Protein AF-A0A6N7GJW0-F1 (afdb_monomer_lite)

pLDDT: mean 76.62, std 17.55, range [40.03, 97.44]

Secondary structure (DSSP, 8-state):
-----PPPPP-S-B-TTS-B-----HHHHHHHHHHHHHHHH---TTTS-HHHHHHHTTSS-HHHHHHHHHHHHHHHHHHHHTT-------HHHIIIIITS---SS-HHHHHHHHHHHHHHHHHHHHHH--SHHHHHHHHHHHTS-PPPPGGGHHHHHHHHHHHHHHHHHHHHHHHHHHHHS-----------PPPP----HHHHHHHHHHHHH-TTS-HHHHHHHHHHHHHHHHHHHHHHHHHHHHHHHHHTT-

Foldseek 3Di:
DDDDDDDPDDPADADPVRHHDPPPDPLLVVLVVVLVVCVVVPPPVLQDFLLSVCCNVVLAPSLLSSLLLVVQVLCVLQCVVVVHDQFPDRVVCCVVPVPPDPDDDCVVVSNVVSVVSNVLVVVLCVPPVVDPVLVVQSCCCSGVRDNDDPVCSVSSRVSSVSSSVSVVVVVVVVVVVVVPPPPPPPPDCDPPDPDPPPPPVVLVVQLVVVCVVPVPDDSVRSNVVVVVVVVVVVVVVVVVVVVVVVVVVVVVVD

Sequence (254 aa):
MGRTKGRPPSRAPRTASGRPIAKANGAYVLFHRLRKAALAIGTDPRILTELTLLGLRGELTDRQVSAGLKVAEIYRTFERWHGKRRATASPDFERTYGRGGERGDDSDGRVLKAEEDWKNLQDIIDADISERQGRELIESVCVEDRRPLDQELDALRSYLDVIAREIVRDKRDRKRKRVQLPSIAVTAKAPPRPAPKRADLDKAAWIACARQMRPDISLEQAEAAWRDYLDRRAFEFAKADRGAFRRDKERKRA

Structure (mmCIF, N/CA/C/O backbone):
data_AF-A0A6N7GJW0-F1
#
_entry.id   AF-A0A6N7GJW0-F1
#
loop_
_atom_site.group_PDB
_atom_site.id
_atom_site.type_symbol
_atom_site.label_atom_id
_atom_site.label_alt_id
_atom_site.label_comp_id
_atom_site.label_asym_id
_atom_site.label_entity_id
_atom_site.label_seq_id
_atom_site.pdbx_PDB_ins_code
_atom_site.Cartn_x
_atom_site.Cartn_y
_atom_site.Cartn_z
_atom_site.occupancy
_atom_site.B_iso_or_equiv
_atom_site.auth_seq_id
_atom_site.auth_comp_id
_atom_site.auth_asym_id
_atom_site.auth_atom_id
_atom_site.pdbx_PDB_model_num
ATOM 1 N N . MET A 1 1 ? -21.056 46.077 -22.135 1.00 42.03 1 MET A N 1
ATOM 2 C CA . MET A 1 1 ? -21.155 44.605 -22.000 1.00 42.03 1 MET A CA 1
ATOM 3 C C . MET A 1 1 ? -19.773 44.018 -21.731 1.00 42.03 1 MET A C 1
ATOM 5 O O . MET A 1 1 ? -18.952 43.951 -22.639 1.00 42.03 1 MET A O 1
ATOM 9 N N . GLY A 1 2 ? -19.470 43.687 -20.473 1.00 40.03 2 GLY A N 1
ATOM 10 C CA . GLY A 1 2 ? -18.152 43.190 -20.068 1.00 40.03 2 GLY A CA 1
ATOM 11 C C . GLY A 1 2 ? -17.958 41.723 -20.447 1.00 40.03 2 GLY A C 1
ATOM 12 O O . GLY A 1 2 ? -18.683 40.858 -19.967 1.00 40.03 2 GLY A O 1
ATOM 13 N N . ARG A 1 3 ? -16.969 41.432 -21.299 1.00 42.97 3 ARG A N 1
ATOM 14 C CA . ARG A 1 3 ? -16.527 40.059 -21.577 1.00 42.97 3 ARG A CA 1
ATOM 15 C C . ARG A 1 3 ? -15.839 39.511 -20.327 1.00 42.97 3 ARG A C 1
ATOM 17 O O . ARG A 1 3 ? -14.719 39.909 -20.010 1.00 42.97 3 ARG A O 1
ATOM 24 N N . THR A 1 4 ? -16.494 38.597 -19.619 1.00 45.72 4 THR A N 1
ATOM 25 C CA . THR A 1 4 ? -15.879 37.805 -18.548 1.00 45.72 4 THR A CA 1
ATOM 26 C C . THR A 1 4 ? -14.673 37.053 -19.111 1.00 45.72 4 THR A C 1
ATOM 28 O O . THR A 1 4 ? -14.826 36.116 -19.896 1.00 45.72 4 THR A O 1
ATOM 31 N N . LYS A 1 5 ? -13.461 37.485 -18.738 1.00 49.19 5 LYS A N 1
ATOM 32 C CA . LYS A 1 5 ? -12.202 36.796 -19.053 1.00 49.19 5 LYS A CA 1
ATOM 33 C C . LYS A 1 5 ? -12.259 35.388 -18.455 1.00 49.19 5 LYS A C 1
ATOM 35 O O . LYS A 1 5 ? -12.175 35.218 -17.241 1.00 49.19 5 LYS A O 1
ATOM 40 N N . GLY A 1 6 ? -12.433 34.384 -19.312 1.00 47.56 6 GLY A N 1
ATOM 41 C CA . GLY A 1 6 ? -12.414 32.980 -18.918 1.00 47.56 6 GLY A CA 1
ATOM 42 C C . GLY A 1 6 ? -11.084 32.600 -18.265 1.00 47.56 6 GLY A C 1
ATOM 43 O O . GLY A 1 6 ? -10.014 33.045 -18.685 1.00 47.56 6 GLY A O 1
ATOM 44 N N . ARG A 1 7 ? -11.161 31.773 -17.219 1.00 51.16 7 ARG A N 1
ATOM 45 C CA . ARG A 1 7 ? -10.004 31.245 -16.487 1.00 51.16 7 ARG A CA 1
ATOM 46 C C . ARG A 1 7 ? -9.047 30.530 -17.458 1.00 51.16 7 ARG A C 1
ATOM 48 O O . ARG A 1 7 ? -9.517 29.705 -18.244 1.00 51.16 7 ARG A O 1
ATOM 55 N N . PRO A 1 8 ? -7.725 30.780 -17.400 1.00 51.81 8 PRO A N 1
ATOM 56 C CA . PRO A 1 8 ? -6.777 30.142 -18.306 1.00 51.81 8 PRO A CA 1
ATOM 57 C C . PRO A 1 8 ? -6.832 28.606 -18.179 1.00 51.81 8 PRO A C 1
ATOM 59 O O . PRO A 1 8 ? -6.973 28.081 -17.066 1.00 51.81 8 PRO A O 1
ATOM 62 N N . PRO A 1 9 ? -6.741 27.863 -19.297 1.00 51.84 9 PRO A N 1
ATOM 63 C CA . PRO A 1 9 ? -6.894 26.415 -19.290 1.00 51.84 9 PRO A CA 1
ATOM 64 C C . PRO A 1 9 ? -5.761 25.739 -18.505 1.00 51.84 9 PRO A C 1
ATOM 66 O O . PRO A 1 9 ? -4.577 25.927 -18.774 1.00 51.84 9 PRO A O 1
ATOM 69 N N . SER A 1 10 ? -6.141 24.907 -17.530 1.00 49.19 10 SER A N 1
ATOM 70 C CA . SER A 1 10 ? -5.224 24.019 -16.801 1.00 49.19 10 SER A CA 1
ATOM 71 C C . SER A 1 10 ? -4.462 23.090 -17.762 1.00 49.19 10 SER A C 1
ATOM 73 O O . SER A 1 10 ? -5.084 22.449 -18.610 1.00 49.19 10 SER A O 1
ATOM 75 N N . ARG A 1 11 ? -3.132 22.989 -17.591 1.00 57.59 11 ARG A N 1
ATOM 76 C CA . ARG A 1 11 ? -2.192 22.155 -18.379 1.00 57.59 11 ARG A CA 1
ATOM 77 C C . ARG A 1 11 ? -2.239 20.647 -18.065 1.00 57.59 11 ARG A C 1
ATOM 79 O O . ARG A 1 11 ? -1.417 19.894 -18.578 1.00 57.59 11 ARG A O 1
ATOM 86 N N . ALA A 1 12 ? -3.132 20.189 -17.188 1.00 57.91 12 ALA A N 1
ATOM 87 C CA . ALA A 1 12 ? -3.222 18.767 -16.854 1.00 57.91 12 ALA A CA 1
ATOM 88 C C . ALA A 1 12 ? -3.815 17.956 -18.026 1.00 57.91 12 ALA A C 1
ATOM 90 O O . ALA A 1 12 ? -4.729 18.456 -18.685 1.00 57.91 12 ALA A O 1
ATOM 91 N N . PRO A 1 13 ? -3.344 16.716 -18.274 1.00 59.09 13 PRO A N 1
ATOM 92 C CA . PRO A 1 13 ? -3.927 15.851 -19.293 1.00 59.09 13 PRO A CA 1
ATOM 93 C C . PRO A 1 13 ? -5.412 15.616 -18.987 1.00 59.09 13 PRO A C 1
ATOM 95 O O . PRO A 1 13 ? -5.809 15.465 -17.826 1.00 59.09 13 PRO A O 1
ATOM 98 N N . ARG A 1 14 ? -6.240 15.655 -20.031 1.00 63.84 14 ARG A N 1
ATOM 99 C CA . ARG A 1 14 ? -7.703 15.599 -19.944 1.00 63.84 14 ARG A CA 1
ATOM 100 C C . ARG A 1 14 ? -8.228 14.313 -20.568 1.00 63.84 14 ARG A C 1
ATOM 102 O O . ARG A 1 14 ? -7.607 13.765 -21.472 1.00 63.84 14 ARG A O 1
ATOM 109 N N . THR A 1 15 ? -9.369 13.840 -20.083 1.00 63.88 15 THR A N 1
ATOM 110 C CA . THR A 1 15 ? -10.153 12.809 -20.770 1.00 63.88 15 THR A CA 1
ATOM 111 C C . THR A 1 15 ? -10.691 13.366 -22.091 1.00 63.88 15 THR A C 1
ATOM 113 O O . THR A 1 15 ? -10.742 14.583 -22.275 1.00 63.88 15 THR A O 1
ATOM 116 N N . ALA A 1 16 ? -11.166 12.497 -22.988 1.00 53.00 16 ALA A N 1
ATOM 117 C CA . ALA A 1 16 ? -11.836 12.916 -24.227 1.00 53.00 16 ALA A CA 1
ATOM 118 C C . ALA A 1 16 ? -13.027 13.870 -23.976 1.00 53.00 16 ALA A C 1
ATOM 120 O O . ALA A 1 16 ? -13.335 14.717 -24.803 1.00 53.00 16 ALA A O 1
ATOM 121 N N . SER A 1 17 ? -13.642 13.802 -22.790 1.00 59.59 17 SER A N 1
ATOM 122 C CA . SER A 1 17 ? -14.701 14.708 -22.325 1.00 59.59 17 SER A CA 1
ATOM 123 C C . SER A 1 17 ? -14.208 16.044 -21.739 1.00 59.59 17 SER A C 1
ATOM 125 O O . SER A 1 17 ? -14.983 16.775 -21.126 1.00 59.59 17 SER A O 1
ATOM 127 N N . GLY A 1 18 ? -12.915 16.367 -21.848 1.00 51.12 18 GLY A N 1
ATOM 128 C CA . GLY A 1 18 ? -12.343 17.633 -21.374 1.00 51.12 18 GLY A CA 1
ATOM 129 C C . GLY A 1 18 ? -12.197 17.752 -19.850 1.00 51.12 18 GLY A C 1
ATOM 130 O O . GLY A 1 18 ? -11.783 18.805 -19.348 1.00 51.12 18 GLY A O 1
ATOM 131 N N . ARG A 1 19 ? -12.486 16.693 -19.083 1.00 56.03 19 ARG A N 1
ATOM 132 C CA . ARG A 1 19 ? -12.283 16.681 -17.628 1.00 56.03 19 ARG A CA 1
ATOM 133 C C . ARG A 1 19 ? -10.808 16.420 -17.311 1.00 56.03 19 ARG A C 1
ATOM 135 O O . ARG A 1 19 ? -10.189 15.592 -17.975 1.00 56.03 19 ARG A O 1
ATOM 142 N N . PRO A 1 20 ? -10.212 17.106 -16.322 1.00 51.03 20 PRO A N 1
ATOM 143 C CA . PRO A 1 20 ? -8.853 16.795 -15.895 1.00 51.03 20 PRO A CA 1
ATOM 144 C C . PRO A 1 20 ? -8.786 15.344 -15.406 1.00 51.03 20 PRO A C 1
ATOM 146 O O . PRO A 1 20 ? -9.596 14.934 -14.574 1.00 51.03 20 PRO A O 1
ATOM 149 N N . ILE A 1 21 ? -7.822 14.573 -15.917 1.00 55.84 21 ILE A N 1
ATOM 150 C CA . ILE A 1 21 ? -7.565 13.214 -15.438 1.00 55.84 21 ILE A CA 1
ATOM 151 C C . ILE A 1 21 ? -7.071 13.347 -13.999 1.00 55.84 21 ILE A C 1
ATOM 153 O O . ILE A 1 21 ? -6.008 13.920 -13.741 1.00 55.84 21 ILE A O 1
ATOM 157 N N . ALA A 1 22 ? -7.863 12.863 -13.042 1.00 51.28 22 ALA A N 1
ATOM 158 C CA . ALA A 1 22 ? -7.443 12.820 -11.653 1.00 51.28 22 ALA A CA 1
ATOM 159 C C . ALA A 1 22 ? -6.170 11.968 -11.560 1.00 51.28 22 ALA A C 1
ATOM 161 O O . ALA A 1 22 ? -6.140 10.837 -12.044 1.00 51.28 22 ALA A O 1
ATOM 162 N N . LYS A 1 23 ? -5.108 12.504 -10.943 1.00 52.16 23 LYS A N 1
ATOM 163 C CA . LYS A 1 23 ? -3.952 11.691 -10.551 1.00 52.16 23 LYS A CA 1
ATOM 164 C C . LYS A 1 23 ? -4.447 10.693 -9.506 1.00 52.16 23 LYS A C 1
ATOM 166 O O . LYS A 1 23 ? -4.580 11.045 -8.336 1.00 52.16 23 LYS A O 1
ATOM 171 N N . ALA A 1 24 ? -4.807 9.496 -9.951 1.00 52.47 24 ALA A N 1
ATOM 172 C CA . ALA A 1 24 ? -5.231 8.428 -9.068 1.00 52.47 24 ALA A CA 1
ATOM 173 C C . ALA A 1 24 ? -4.087 8.073 -8.104 1.00 52.47 24 ALA A C 1
ATOM 175 O O . ALA A 1 24 ? -2.907 8.235 -8.427 1.00 52.47 24 ALA A O 1
ATOM 176 N N . ASN A 1 25 ? -4.443 7.655 -6.889 1.00 59.34 25 ASN A N 1
ATOM 177 C CA . ASN A 1 25 ? -3.476 7.273 -5.866 1.00 59.34 25 ASN A CA 1
ATOM 178 C C . ASN A 1 25 ? -2.609 6.118 -6.395 1.00 59.34 25 ASN A C 1
ATOM 180 O O . ASN A 1 25 ? -3.167 5.130 -6.868 1.00 59.34 25 ASN A O 1
ATOM 184 N N . GLY A 1 26 ? -1.278 6.235 -6.326 1.00 65.00 26 GLY A N 1
ATOM 185 C CA . GLY A 1 26 ? -0.357 5.246 -6.903 1.00 65.00 26 GLY A CA 1
ATOM 186 C C . GLY A 1 26 ? -0.644 3.822 -6.423 1.00 65.00 26 GLY A C 1
ATOM 187 O O . GLY A 1 26 ? -0.753 2.921 -7.247 1.00 65.00 26 GLY A O 1
ATOM 188 N N . ALA A 1 27 ? -0.899 3.659 -5.121 1.00 62.28 27 ALA A N 1
ATOM 189 C CA . ALA A 1 27 ? -1.259 2.380 -4.505 1.00 62.28 27 ALA A CA 1
ATOM 190 C C . ALA A 1 27 ? -2.591 1.800 -5.022 1.00 62.28 27 ALA A C 1
ATOM 192 O O . ALA A 1 27 ? -2.679 0.612 -5.310 1.00 62.28 27 ALA A O 1
ATOM 193 N N . TYR A 1 28 ? -3.613 2.636 -5.225 1.00 67.81 28 TYR A N 1
ATOM 194 C CA . TYR A 1 28 ? -4.909 2.190 -5.753 1.00 67.81 28 TYR A CA 1
ATOM 195 C C . TYR A 1 28 ? -4.803 1.742 -7.217 1.00 67.81 28 TYR A C 1
ATOM 197 O O . TYR A 1 28 ? -5.321 0.696 -7.598 1.00 67.81 28 TYR A O 1
ATOM 205 N N . VAL A 1 29 ? -4.090 2.511 -8.049 1.00 72.38 29 VAL A N 1
ATOM 206 C CA . VAL A 1 29 ? -3.836 2.135 -9.451 1.00 72.38 29 VAL A CA 1
ATOM 207 C C . VAL A 1 29 ? -3.013 0.852 -9.528 1.00 72.38 29 VAL A C 1
ATOM 209 O O . VAL A 1 29 ? -3.272 0.016 -10.392 1.00 72.38 29 VAL A O 1
ATOM 212 N N . LEU A 1 30 ? -2.033 0.699 -8.635 1.00 68.00 30 LEU A N 1
ATOM 213 C CA . LEU A 1 30 ? -1.215 -0.501 -8.533 1.00 68.00 30 LEU A CA 1
ATOM 214 C C . LEU A 1 30 ? -2.070 -1.722 -8.191 1.00 68.00 30 LEU A C 1
ATOM 216 O O . LEU A 1 30 ? -2.007 -2.703 -8.922 1.00 68.00 30 LEU A O 1
ATOM 220 N N . PHE A 1 31 ? -2.918 -1.638 -7.164 1.00 71.56 31 PHE A N 1
ATOM 221 C CA . PHE A 1 31 ? -3.817 -2.730 -6.798 1.00 71.56 31 PHE A CA 1
ATOM 222 C C . PHE A 1 31 ? -4.730 -3.140 -7.958 1.00 71.56 31 PHE A C 1
ATOM 224 O O . PHE A 1 31 ? -4.806 -4.316 -8.287 1.00 71.56 31 PHE A O 1
ATOM 231 N N . HIS A 1 32 ? -5.356 -2.185 -8.654 1.00 74.06 32 HIS A N 1
ATOM 232 C CA . HIS A 1 32 ? -6.206 -2.497 -9.812 1.00 74.06 32 HIS A CA 1
ATOM 233 C C . HIS A 1 32 ? -5.439 -3.173 -10.953 1.00 74.06 32 HIS A C 1
ATOM 235 O O . HIS A 1 32 ? -5.967 -4.069 -11.612 1.00 74.06 32 HIS A O 1
ATOM 241 N N . ARG A 1 33 ? -4.179 -2.784 -11.181 1.00 72.69 33 ARG A N 1
ATOM 242 C CA . ARG A 1 33 ? -3.309 -3.452 -12.162 1.00 72.69 33 ARG A CA 1
ATOM 243 C C . ARG A 1 33 ? -2.929 -4.860 -11.722 1.00 72.69 33 ARG A C 1
ATOM 245 O O . ARG A 1 33 ? -3.042 -5.765 -12.539 1.00 72.69 33 ARG A O 1
ATOM 252 N N . LEU A 1 34 ? -2.527 -5.038 -10.464 1.00 68.00 34 LEU A N 1
ATOM 253 C CA . LEU A 1 34 ? -2.188 -6.343 -9.892 1.00 68.00 34 LEU A CA 1
ATOM 254 C C . LEU A 1 34 ? -3.394 -7.277 -9.919 1.00 68.00 34 LEU A C 1
ATOM 256 O O . LEU A 1 34 ? -3.282 -8.385 -10.417 1.00 68.00 34 LEU A O 1
ATOM 260 N N . ARG A 1 35 ? -4.571 -6.801 -9.509 1.00 71.94 35 ARG A N 1
ATOM 261 C CA . ARG A 1 35 ? -5.839 -7.533 -9.593 1.00 71.94 35 ARG A CA 1
ATOM 262 C C . ARG A 1 35 ? -6.159 -7.949 -11.025 1.00 71.94 35 ARG A C 1
ATOM 264 O O . ARG A 1 35 ? -6.486 -9.103 -11.267 1.00 71.94 35 ARG A O 1
ATOM 271 N N . LYS A 1 36 ? -6.039 -7.034 -11.991 1.00 75.50 36 LYS A N 1
ATOM 272 C CA . LYS A 1 36 ? -6.282 -7.349 -13.406 1.00 75.50 36 LYS A CA 1
ATOM 273 C C . LYS A 1 36 ? -5.270 -8.362 -13.957 1.00 75.50 36 LYS A C 1
ATOM 275 O O . LYS A 1 36 ? -5.667 -9.236 -14.717 1.00 75.50 36 LYS A O 1
ATOM 280 N N . ALA A 1 37 ? -3.995 -8.249 -13.585 1.00 67.38 37 ALA A N 1
ATOM 281 C CA . ALA A 1 37 ? -2.945 -9.184 -13.988 1.00 67.38 37 ALA A CA 1
ATOM 282 C C . ALA A 1 37 ? -3.138 -10.568 -13.347 1.00 67.38 37 ALA A C 1
ATOM 284 O O . ALA A 1 37 ? -3.091 -11.568 -14.051 1.00 67.38 37 ALA A O 1
ATOM 285 N N . ALA A 1 38 ? -3.453 -10.615 -12.051 1.00 65.88 38 ALA A N 1
ATOM 286 C CA . ALA A 1 38 ? -3.759 -11.832 -11.305 1.00 65.88 38 ALA A CA 1
ATOM 287 C C . ALA A 1 38 ? -4.949 -12.589 -11.904 1.00 65.88 38 ALA A C 1
ATOM 289 O O . ALA A 1 38 ? -4.883 -13.794 -12.116 1.00 65.88 38 ALA A O 1
ATOM 290 N N . LEU A 1 39 ? -6.027 -11.875 -12.240 1.00 71.69 39 LEU A N 1
ATOM 291 C CA . LEU A 1 39 ? -7.191 -12.473 -12.895 1.00 71.69 39 LEU A CA 1
ATOM 292 C C . LEU A 1 39 ? -6.885 -12.954 -14.323 1.00 71.69 39 LEU A C 1
ATOM 294 O O . LEU A 1 39 ? -7.536 -13.877 -14.796 1.00 71.69 39 LEU A O 1
ATOM 298 N N . ALA A 1 40 ? -5.921 -12.338 -15.014 1.00 63.25 40 ALA A N 1
ATOM 299 C CA . ALA A 1 40 ? -5.559 -12.692 -16.387 1.00 63.25 40 ALA A CA 1
ATOM 300 C C . ALA A 1 40 ? -4.573 -13.869 -16.481 1.00 63.25 40 ALA A C 1
ATOM 302 O O . ALA A 1 40 ? -4.636 -14.631 -17.440 1.00 63.25 40 ALA A O 1
ATOM 303 N N . ILE A 1 41 ? -3.654 -13.996 -15.521 1.00 60.44 41 ILE A N 1
ATOM 304 C CA . ILE A 1 41 ? -2.587 -15.014 -15.510 1.00 60.44 41 ILE A CA 1
ATOM 305 C C . ILE A 1 41 ? -3.006 -16.254 -14.695 1.00 60.44 41 ILE A C 1
ATOM 307 O O . ILE A 1 41 ? -2.406 -17.317 -14.821 1.00 60.44 41 ILE A O 1
ATOM 311 N N . GLY A 1 42 ? -4.072 -16.137 -13.900 1.00 52.78 42 GLY A N 1
ATOM 312 C CA . GLY A 1 42 ? -4.354 -17.048 -12.799 1.00 52.78 42 GLY A CA 1
ATOM 313 C C . GLY A 1 42 ? -3.663 -16.541 -11.534 1.00 52.78 42 GLY A C 1
ATOM 314 O O . GLY A 1 42 ? -2.561 -15.992 -11.579 1.00 52.78 42 GLY A O 1
ATOM 315 N N . THR A 1 43 ? -4.337 -16.662 -10.392 1.00 60.22 43 THR A N 1
ATOM 316 C CA . THR A 1 43 ? -3.807 -16.242 -9.091 1.00 60.22 43 THR A CA 1
ATOM 317 C C . THR A 1 43 ? -2.705 -17.197 -8.651 1.00 60.22 43 THR A C 1
ATOM 319 O O . THR A 1 43 ? -2.973 -18.110 -7.875 1.00 60.22 43 THR A O 1
ATOM 322 N N . ASP A 1 44 ? -1.479 -17.011 -9.144 1.00 63.59 44 ASP A N 1
ATOM 323 C CA . ASP A 1 44 ? -0.305 -17.606 -8.506 1.00 63.59 44 ASP A CA 1
ATOM 324 C C . ASP A 1 44 ? -0.066 -16.863 -7.177 1.00 63.59 44 ASP A C 1
ATOM 326 O O . ASP A 1 44 ? 0.278 -15.672 -7.195 1.00 63.59 44 ASP A O 1
ATOM 330 N N . PRO A 1 45 ? -0.255 -17.523 -6.018 1.00 62.25 45 PRO A N 1
ATOM 331 C CA . PRO A 1 45 ? -0.066 -16.899 -4.714 1.00 62.25 45 PRO A CA 1
ATOM 332 C C . PRO A 1 45 ? 1.361 -16.393 -4.502 1.00 62.25 45 PRO A C 1
ATOM 334 O O . PRO A 1 45 ? 1.573 -15.520 -3.676 1.00 62.25 45 PRO A O 1
ATOM 337 N N . ARG A 1 46 ? 2.342 -16.904 -5.256 1.00 67.38 46 ARG A N 1
ATOM 338 C CA . ARG A 1 46 ? 3.759 -16.540 -5.110 1.00 67.38 46 ARG A CA 1
ATOM 339 C C . ARG A 1 46 ? 4.102 -15.162 -5.667 1.00 67.38 46 ARG A C 1
ATOM 341 O O . ARG A 1 46 ? 5.172 -14.636 -5.377 1.00 67.38 46 ARG A O 1
ATOM 348 N N . ILE A 1 47 ? 3.236 -14.600 -6.508 1.00 68.56 47 ILE A N 1
ATOM 349 C CA . ILE A 1 47 ? 3.471 -13.312 -7.177 1.00 68.56 47 ILE A CA 1
ATOM 350 C C . ILE A 1 47 ? 2.768 -12.174 -6.418 1.00 68.56 47 ILE A C 1
ATOM 352 O O . ILE A 1 47 ? 3.163 -11.006 -6.508 1.00 68.56 47 ILE A O 1
ATOM 356 N N . LEU A 1 48 ? 1.727 -12.513 -5.658 1.00 78.94 48 LEU A N 1
ATOM 357 C CA . LEU A 1 48 ? 0.850 -11.571 -4.980 1.00 78.94 48 LEU A CA 1
ATOM 358 C C . LEU A 1 48 ? 1.232 -11.440 -3.512 1.00 78.94 48 LEU A C 1
ATOM 360 O O . LEU A 1 48 ? 1.568 -12.422 -2.868 1.00 78.94 48 LEU A O 1
ATOM 364 N N . THR A 1 49 ? 1.122 -10.223 -2.988 1.00 86.25 49 THR A N 1
ATOM 365 C CA . THR A 1 49 ? 1.217 -9.998 -1.545 1.00 86.25 49 THR A CA 1
ATOM 366 C C . THR A 1 49 ? -0.023 -10.544 -0.844 1.00 86.25 49 THR A C 1
ATOM 368 O O . THR A 1 49 ? -1.114 -10.550 -1.432 1.00 86.25 49 THR A O 1
ATOM 371 N N . GLU A 1 50 ? 0.099 -10.910 0.426 1.00 91.62 50 GLU A N 1
ATOM 372 C CA . GLU A 1 50 ? -1.013 -11.347 1.272 1.00 91.62 50 GLU A CA 1
ATOM 373 C C . GLU A 1 50 ? -2.129 -10.298 1.294 1.00 91.62 50 GLU A C 1
ATOM 375 O O . GLU A 1 50 ? -3.292 -10.627 1.078 1.00 91.62 50 GLU A O 1
ATOM 380 N N . LEU A 1 51 ? -1.801 -9.003 1.375 1.00 91.88 51 LEU A N 1
ATOM 381 C CA . LEU A 1 51 ? -2.792 -7.923 1.235 1.00 91.88 51 LEU A CA 1
ATOM 382 C C . LEU A 1 51 ? -3.597 -8.004 -0.071 1.00 91.88 51 LEU A C 1
ATOM 384 O O . LEU A 1 51 ? -4.800 -7.735 -0.091 1.00 91.88 51 LEU A O 1
ATOM 388 N N . THR A 1 52 ? -2.938 -8.351 -1.177 1.00 86.38 52 THR A N 1
ATOM 389 C CA . THR A 1 52 ? -3.605 -8.482 -2.475 1.00 86.38 52 THR A CA 1
ATOM 390 C C . THR A 1 52 ? -4.476 -9.735 -2.507 1.00 86.38 52 THR A C 1
ATOM 392 O O . THR A 1 52 ? -5.592 -9.671 -3.021 1.00 86.38 52 THR A O 1
ATOM 395 N N . LEU A 1 53 ? -4.013 -10.846 -1.926 1.00 89.44 53 LEU A N 1
ATOM 396 C CA . LEU A 1 53 ? -4.782 -12.087 -1.807 1.00 89.44 53 LEU A CA 1
ATOM 397 C C . LEU A 1 53 ? -6.034 -11.901 -0.942 1.00 89.44 53 LEU A C 1
ATOM 399 O O . LEU A 1 53 ? -7.127 -12.255 -1.383 1.00 89.44 53 LEU A O 1
ATOM 403 N N . LEU A 1 54 ? -5.901 -11.275 0.228 1.00 92.50 54 LEU A N 1
ATOM 404 C CA . LEU A 1 54 ? -7.017 -10.924 1.111 1.00 92.50 54 LEU A CA 1
ATOM 405 C C . LEU A 1 54 ? -8.034 -10.025 0.388 1.00 92.50 54 LEU A C 1
ATOM 407 O O . LEU A 1 54 ? -9.243 -10.236 0.475 1.00 92.50 54 LEU A O 1
ATOM 411 N N . GLY A 1 55 ? -7.556 -9.062 -0.407 1.00 90.75 55 GLY A N 1
ATOM 412 C CA . GLY A 1 55 ? -8.409 -8.234 -1.261 1.00 90.75 55 GLY A CA 1
ATOM 413 C C . GLY A 1 55 ? -9.149 -9.018 -2.350 1.00 90.75 55 GLY A C 1
ATOM 414 O O . GLY A 1 55 ? -10.327 -8.775 -2.606 1.00 90.75 55 GLY A O 1
ATOM 415 N N . LEU A 1 56 ? -8.480 -9.974 -3.000 1.00 87.88 56 LEU A N 1
ATOM 416 C CA . LEU A 1 56 ? -9.081 -10.818 -4.039 1.00 87.88 56 LEU A CA 1
ATOM 417 C C . LEU A 1 56 ? -10.134 -11.782 -3.481 1.00 87.88 56 LEU A C 1
ATOM 419 O O . LEU A 1 56 ? -11.117 -12.052 -4.169 1.00 87.88 56 LEU A O 1
ATOM 423 N N . ARG A 1 57 ? -9.954 -12.259 -2.245 1.00 90.69 57 ARG A N 1
ATOM 424 C CA . ARG A 1 57 ? -10.927 -13.096 -1.522 1.00 90.69 57 ARG A CA 1
ATOM 425 C C . ARG A 1 57 ? -12.113 -12.306 -0.961 1.00 90.69 57 ARG A C 1
ATOM 427 O O . ARG A 1 57 ? -13.063 -12.904 -0.474 1.00 90.69 57 ARG A O 1
ATOM 434 N N . GLY A 1 58 ? -12.076 -10.973 -1.039 1.00 92.81 58 GLY A N 1
ATOM 435 C CA . GLY A 1 58 ? -13.099 -10.102 -0.457 1.00 92.81 58 GLY A CA 1
ATOM 436 C C . GLY A 1 58 ? -12.987 -9.956 1.062 1.00 92.81 58 GLY A C 1
ATOM 437 O O . GLY A 1 58 ? -13.882 -9.397 1.687 1.00 92.81 58 GLY A O 1
ATOM 438 N N . GLU A 1 59 ? -11.888 -10.425 1.656 1.00 95.62 59 GLU A N 1
ATOM 439 C CA . GLU A 1 59 ? -11.623 -10.284 3.086 1.00 95.62 59 GLU A CA 1
ATOM 440 C C . GLU A 1 59 ? -11.208 -8.849 3.437 1.00 95.62 59 GLU A C 1
ATOM 442 O O . GLU A 1 59 ? -11.483 -8.395 4.546 1.00 95.62 59 GLU A O 1
ATOM 447 N N . LEU A 1 60 ? -10.603 -8.121 2.492 1.00 96.25 60 LEU A N 1
ATOM 448 C CA . LEU A 1 60 ? -10.300 -6.693 2.601 1.00 96.25 60 LEU A CA 1
ATOM 449 C C . LEU A 1 60 ? -10.934 -5.902 1.453 1.00 96.25 60 LEU A C 1
ATOM 451 O O . LEU A 1 60 ? -11.006 -6.355 0.311 1.00 96.25 60 LEU A O 1
ATOM 455 N N . THR A 1 61 ? -11.341 -4.668 1.738 1.00 94.56 61 THR A N 1
ATOM 456 C CA . THR A 1 61 ? -11.823 -3.728 0.717 1.00 94.56 61 THR A CA 1
ATOM 457 C C . THR A 1 61 ? -10.665 -3.133 -0.088 1.00 94.56 61 THR A C 1
ATOM 459 O O . THR A 1 61 ? -9.561 -2.958 0.428 1.00 94.56 61 THR A O 1
ATOM 462 N N . ASP A 1 62 ? -10.922 -2.685 -1.325 1.00 88.69 62 ASP A N 1
ATOM 463 C CA . ASP A 1 62 ? -9.947 -1.944 -2.152 1.00 88.69 62 ASP A CA 1
ATOM 464 C C . ASP A 1 62 ? -9.261 -0.791 -1.389 1.00 88.69 62 ASP A C 1
ATOM 466 O O . ASP A 1 62 ? -8.093 -0.464 -1.621 1.00 88.69 62 ASP A O 1
ATOM 470 N N . ARG A 1 63 ? -10.008 -0.140 -0.487 1.00 92.06 63 ARG A N 1
ATOM 471 C CA . ARG A 1 63 ? -9.514 0.972 0.325 1.00 92.06 63 ARG A CA 1
ATOM 472 C C . ARG A 1 63 ? -8.515 0.494 1.378 1.00 92.06 63 ARG A C 1
ATOM 474 O O . ARG A 1 63 ? -7.456 1.108 1.495 1.00 92.06 63 ARG A O 1
ATOM 481 N N . GLN A 1 64 ? -8.840 -0.579 2.094 1.00 94.94 64 GLN A N 1
ATOM 482 C CA . GLN A 1 64 ? -7.967 -1.194 3.096 1.00 94.94 64 GLN A CA 1
ATOM 483 C C . GLN A 1 64 ? -6.701 -1.753 2.436 1.00 94.94 64 GLN A C 1
ATOM 485 O O . GLN A 1 64 ? -5.597 -1.447 2.880 1.00 94.94 64 GLN A O 1
ATOM 490 N N . VAL A 1 65 ? -6.831 -2.448 1.300 1.00 93.38 65 VAL A N 1
ATOM 491 C CA . VAL A 1 65 ? -5.674 -2.949 0.538 1.00 93.38 65 VAL A CA 1
ATOM 492 C C . VAL A 1 65 ? -4.778 -1.798 0.080 1.00 93.38 65 VAL A C 1
ATOM 494 O O . VAL A 1 65 ? -3.562 -1.839 0.255 1.00 93.38 65 VAL A O 1
ATOM 497 N N . SER A 1 66 ? -5.359 -0.716 -0.452 1.00 88.62 66 SER A N 1
ATOM 498 C CA . SER A 1 66 ? -4.576 0.462 -0.839 1.00 88.62 66 SER A CA 1
ATOM 499 C C . SER A 1 66 ? -3.884 1.139 0.349 1.00 88.62 66 SER A C 1
ATOM 501 O O . SER A 1 66 ? -2.865 1.797 0.123 1.00 88.62 66 SER A O 1
ATOM 503 N N . ALA A 1 67 ? -4.439 1.058 1.560 1.00 93.38 67 ALA A N 1
ATOM 504 C CA . ALA A 1 67 ? -3.814 1.588 2.767 1.00 93.38 67 ALA A CA 1
ATOM 505 C C . ALA A 1 67 ? -2.644 0.705 3.212 1.00 93.38 67 ALA A C 1
ATOM 507 O O . ALA A 1 67 ? -1.546 1.228 3.384 1.00 93.38 67 ALA A O 1
ATOM 508 N N . GLY A 1 68 ? -2.830 -0.617 3.267 1.00 94.81 68 GLY A N 1
ATOM 509 C CA . GLY A 1 68 ? -1.760 -1.563 3.595 1.00 94.81 68 GLY A CA 1
ATOM 510 C C . GLY A 1 68 ? -0.586 -1.488 2.612 1.00 94.81 68 GLY A C 1
ATOM 511 O O . GLY A 1 68 ? 0.566 -1.361 3.018 1.00 94.81 68 GLY A O 1
ATOM 512 N N . LEU A 1 69 ? -0.860 -1.412 1.303 1.00 90.44 69 LEU A N 1
ATOM 513 C CA . LEU A 1 69 ? 0.189 -1.204 0.294 1.00 90.44 69 LEU A CA 1
ATOM 514 C C . LEU A 1 69 ? 0.917 0.137 0.471 1.00 90.44 69 LEU A C 1
ATOM 516 O O . LEU A 1 69 ? 2.097 0.251 0.137 1.00 90.44 69 LEU A O 1
ATOM 520 N N . LYS A 1 70 ? 0.230 1.167 0.983 1.00 90.69 70 LYS A N 1
ATOM 521 C CA . LYS A 1 70 ? 0.860 2.461 1.258 1.00 90.69 70 LYS A CA 1
ATOM 522 C C . LYS A 1 70 ? 1.768 2.396 2.488 1.00 90.69 70 LYS A C 1
ATOM 524 O O . LYS A 1 70 ? 2.835 3.002 2.451 1.00 90.69 70 LYS A O 1
ATOM 529 N N . VAL A 1 71 ? 1.382 1.648 3.522 1.00 93.75 71 VAL A N 1
ATOM 530 C CA . VAL A 1 71 ? 2.245 1.341 4.676 1.00 93.75 71 VAL A CA 1
ATOM 531 C C . VAL A 1 71 ? 3.522 0.648 4.202 1.00 93.75 71 VAL A C 1
ATOM 533 O O . VAL A 1 71 ? 4.616 1.141 4.474 1.00 93.75 71 VAL A O 1
ATOM 536 N N . ALA A 1 72 ? 3.389 -0.406 3.391 1.00 91.38 72 ALA A N 1
ATOM 537 C CA . ALA A 1 72 ? 4.519 -1.131 2.808 1.00 91.38 72 ALA A CA 1
ATOM 538 C C . ALA A 1 72 ? 5.472 -0.206 2.023 1.00 91.38 72 ALA A C 1
ATOM 540 O O . ALA A 1 72 ? 6.694 -0.265 2.172 1.00 91.38 72 ALA A O 1
ATOM 541 N N . GLU A 1 73 ? 4.914 0.692 1.200 1.00 88.19 73 GLU A N 1
ATOM 542 C CA . GLU A 1 73 ? 5.679 1.683 0.432 1.00 88.19 73 GLU A CA 1
ATOM 543 C C . GLU A 1 73 ? 6.464 2.639 1.345 1.00 88.19 73 GLU A C 1
ATOM 545 O O . GLU A 1 73 ? 7.629 2.929 1.058 1.00 88.19 73 GLU A O 1
ATOM 550 N N . ILE A 1 74 ? 5.844 3.130 2.425 1.00 90.62 74 ILE A N 1
ATOM 551 C CA . ILE A 1 74 ? 6.477 4.049 3.381 1.00 90.62 74 ILE A CA 1
ATOM 552 C C . ILE A 1 74 ? 7.632 3.347 4.098 1.00 90.62 74 ILE A C 1
ATOM 554 O O . ILE A 1 74 ? 8.750 3.862 4.051 1.00 90.62 74 ILE A O 1
ATOM 558 N N . TYR A 1 75 ? 7.397 2.155 4.664 1.00 91.62 75 TYR A N 1
ATOM 559 C CA . TYR A 1 75 ? 8.437 1.359 5.328 1.00 91.62 75 TYR A CA 1
ATOM 560 C C . TYR A 1 75 ? 9.611 1.122 4.391 1.00 91.62 75 TYR A C 1
ATOM 562 O O . TYR A 1 75 ? 10.737 1.481 4.710 1.00 91.62 75 TYR A O 1
ATOM 570 N N . ARG A 1 76 ? 9.348 0.617 3.183 1.00 85.06 76 ARG A N 1
ATOM 571 C CA . ARG A 1 76 ? 10.400 0.345 2.204 1.00 85.06 76 ARG A CA 1
ATOM 572 C C . ARG A 1 76 ? 11.196 1.593 1.827 1.00 85.06 76 ARG A C 1
ATOM 574 O O . ARG A 1 76 ? 12.411 1.515 1.661 1.00 85.06 76 ARG A O 1
ATOM 581 N N . THR A 1 77 ? 10.519 2.722 1.619 1.00 84.94 77 THR A N 1
ATOM 582 C CA . THR A 1 77 ? 11.183 3.967 1.214 1.00 84.94 77 THR A CA 1
ATOM 583 C C . THR A 1 77 ? 12.078 4.475 2.335 1.00 84.94 77 THR A C 1
ATOM 585 O O . THR A 1 77 ? 13.240 4.773 2.082 1.00 84.94 77 THR A O 1
ATOM 588 N N . PHE A 1 78 ? 11.560 4.517 3.560 1.00 87.00 78 PHE A N 1
ATOM 589 C CA . PHE A 1 78 ? 12.318 4.917 4.739 1.00 87.00 78 PHE A CA 1
ATOM 590 C C . PHE A 1 78 ? 13.514 3.982 4.975 1.00 87.00 78 PHE A C 1
ATOM 592 O O . PHE A 1 78 ? 14.661 4.418 5.020 1.00 87.00 78 PHE A O 1
ATOM 599 N N . GLU A 1 79 ? 13.275 2.673 5.009 1.00 85.88 79 GLU A N 1
ATOM 600 C CA . GLU A 1 79 ? 14.303 1.653 5.222 1.00 85.88 79 GLU A CA 1
ATOM 601 C C . GLU A 1 79 ? 15.416 1.694 4.167 1.00 85.88 79 GLU A C 1
ATOM 603 O O . GLU A 1 79 ? 16.595 1.636 4.517 1.00 85.88 79 GLU A O 1
ATOM 608 N N . ARG A 1 80 ? 15.064 1.901 2.889 1.00 82.19 80 ARG A N 1
ATOM 609 C CA . ARG A 1 80 ? 16.036 2.072 1.800 1.00 82.19 80 ARG A CA 1
ATOM 610 C C . ARG A 1 80 ? 17.001 3.231 2.056 1.00 82.19 80 ARG A C 1
ATOM 612 O O . ARG A 1 80 ? 18.183 3.080 1.765 1.00 82.19 80 ARG A O 1
ATOM 619 N N . TRP A 1 81 ? 16.513 4.368 2.551 1.00 79.88 81 TRP A N 1
ATOM 620 C CA . TRP A 1 81 ? 17.352 5.543 2.809 1.00 79.88 81 TRP A CA 1
ATOM 621 C C . TRP A 1 81 ? 18.154 5.430 4.109 1.00 79.88 81 TRP A C 1
ATOM 623 O O . TRP A 1 81 ? 19.250 5.973 4.188 1.00 79.88 81 TRP A O 1
ATOM 633 N N . HIS A 1 82 ? 17.659 4.671 5.090 1.00 76.75 82 HIS A N 1
ATOM 634 C CA . HIS A 1 82 ? 18.323 4.469 6.383 1.00 76.75 82 HIS A CA 1
ATOM 635 C C . HIS A 1 82 ? 19.092 3.139 6.498 1.00 76.75 82 HIS A C 1
ATOM 637 O O . HIS A 1 82 ? 19.492 2.754 7.596 1.00 76.75 82 HIS A O 1
ATOM 643 N N . GLY A 1 83 ? 19.301 2.419 5.389 1.00 65.00 83 GLY A N 1
ATOM 644 C CA . GLY A 1 83 ? 20.128 1.206 5.338 1.00 65.00 83 GLY A CA 1
ATOM 645 C C . GLY A 1 83 ? 19.575 -0.001 6.105 1.00 65.00 83 GLY A C 1
ATOM 646 O O . GLY A 1 83 ? 20.303 -0.963 6.339 1.00 65.00 83 GLY A O 1
ATOM 647 N N . LYS A 1 84 ? 18.297 0.020 6.497 1.00 62.16 84 LYS A N 1
ATOM 648 C CA . LYS A 1 84 ? 17.614 -1.116 7.134 1.00 62.16 84 LYS A CA 1
ATOM 649 C C . LYS A 1 84 ? 16.886 -1.902 6.036 1.00 62.16 84 LYS A C 1
ATOM 651 O O . LYS A 1 84 ? 16.450 -1.321 5.053 1.00 62.16 84 LYS A O 1
ATOM 656 N N . ARG A 1 85 ? 16.794 -3.228 6.130 1.00 57.00 85 ARG A N 1
ATOM 657 C CA . ARG A 1 85 ? 16.008 -4.052 5.190 1.00 57.00 85 ARG A CA 1
ATOM 658 C C . ARG A 1 85 ? 15.184 -5.051 5.989 1.00 57.00 85 ARG A C 1
ATOM 660 O O . ARG A 1 85 ? 15.680 -6.125 6.305 1.00 57.00 85 ARG A O 1
ATOM 667 N N . ARG A 1 86 ? 13.951 -4.682 6.331 1.00 56.09 86 ARG A N 1
ATOM 668 C CA . ARG A 1 86 ? 12.933 -5.610 6.850 1.00 56.09 86 ARG A CA 1
ATOM 669 C C . ARG A 1 86 ? 11.786 -5.802 5.858 1.00 56.09 86 ARG A C 1
ATOM 671 O O . ARG A 1 86 ? 11.166 -6.853 5.869 1.00 56.09 86 ARG A O 1
ATOM 678 N N . ALA A 1 87 ? 11.537 -4.837 4.970 1.00 52.84 87 ALA A N 1
ATOM 679 C CA . ALA A 1 87 ? 10.449 -4.919 3.997 1.00 52.84 87 ALA A CA 1
ATOM 680 C C . ALA A 1 87 ? 10.686 -5.987 2.907 1.00 52.84 87 ALA A C 1
ATOM 682 O O . ALA A 1 87 ? 11.505 -5.799 1.997 1.00 52.84 87 ALA A O 1
ATOM 683 N N . THR A 1 88 ? 9.904 -7.067 2.953 1.00 51.56 88 THR A N 1
ATOM 684 C CA . THR A 1 88 ? 9.817 -8.093 1.905 1.00 51.56 88 THR A CA 1
ATOM 685 C C . THR A 1 88 ? 8.952 -7.560 0.764 1.00 51.56 88 THR A C 1
ATOM 687 O O . THR A 1 88 ? 7.752 -7.797 0.687 1.00 51.56 88 THR A O 1
ATOM 690 N N . ALA A 1 89 ? 9.522 -6.760 -0.136 1.00 52.38 89 ALA A N 1
ATOM 691 C CA . ALA A 1 89 ? 8.792 -6.384 -1.343 1.00 52.38 89 ALA A CA 1
ATOM 692 C C . ALA A 1 89 ? 8.740 -7.576 -2.313 1.00 52.38 89 ALA A C 1
ATOM 694 O O . ALA A 1 89 ? 9.784 -8.153 -2.616 1.00 52.38 89 ALA A O 1
ATOM 695 N N . SER A 1 90 ? 7.557 -7.889 -2.862 1.00 46.41 90 SER A N 1
ATOM 696 C CA . SER A 1 90 ? 7.428 -8.817 -3.998 1.00 46.41 90 SER A CA 1
ATOM 697 C C . SER A 1 90 ? 8.464 -8.469 -5.090 1.00 46.41 90 SER A C 1
ATOM 699 O O . SER A 1 90 ? 8.616 -7.281 -5.421 1.00 46.41 90 SER A O 1
ATOM 701 N N . PRO A 1 91 ? 9.172 -9.459 -5.673 1.00 48.50 91 PRO A N 1
ATOM 702 C CA . PRO A 1 91 ? 10.190 -9.241 -6.707 1.00 48.50 91 PRO A CA 1
ATOM 703 C C . PRO A 1 91 ? 9.723 -8.350 -7.875 1.00 48.50 91 PRO A C 1
ATOM 705 O O . PRO A 1 91 ? 10.502 -7.567 -8.428 1.00 48.50 91 PRO A O 1
ATOM 708 N N . ASP A 1 92 ? 8.431 -8.380 -8.218 1.00 49.09 92 ASP A N 1
ATOM 709 C CA . ASP A 1 92 ? 7.865 -7.555 -9.292 1.00 49.09 92 ASP A CA 1
ATOM 710 C C . ASP A 1 92 ? 7.675 -6.078 -8.909 1.00 49.09 92 ASP A C 1
ATOM 712 O O . ASP A 1 92 ? 7.727 -5.192 -9.774 1.00 49.09 92 ASP A O 1
ATOM 716 N N . PHE A 1 93 ? 7.546 -5.761 -7.618 1.00 51.31 93 PHE A N 1
ATOM 717 C CA . PHE A 1 93 ? 7.560 -4.375 -7.140 1.00 51.31 93 PHE A CA 1
ATOM 718 C C . PHE A 1 93 ? 8.951 -3.746 -7.323 1.00 51.31 93 PHE A C 1
ATOM 720 O O . PHE A 1 93 ? 9.080 -2.574 -7.699 1.00 51.31 93 PHE A O 1
ATOM 727 N N . GLU A 1 94 ? 10.014 -4.534 -7.134 1.00 50.47 94 GLU A N 1
ATOM 728 C CA . GLU A 1 94 ? 11.387 -4.141 -7.463 1.00 50.47 94 GLU A CA 1
ATOM 729 C C . GLU A 1 94 ? 11.610 -3.945 -8.949 1.00 50.47 94 GLU A C 1
ATOM 731 O O . GLU A 1 94 ? 12.210 -2.951 -9.365 1.00 50.47 94 GLU A O 1
ATOM 736 N N . ARG A 1 95 ? 11.068 -4.844 -9.758 1.00 49.28 95 ARG A N 1
ATOM 737 C CA . ARG A 1 95 ? 11.194 -4.758 -11.206 1.00 49.28 95 ARG A CA 1
ATOM 738 C C . ARG A 1 95 ? 10.472 -3.537 -11.782 1.00 49.28 95 ARG A C 1
ATOM 740 O O . ARG A 1 95 ? 10.994 -2.892 -12.689 1.00 49.28 95 ARG A O 1
ATOM 747 N N . THR A 1 96 ? 9.318 -3.179 -11.214 1.00 49.34 96 THR A N 1
ATOM 748 C CA . THR A 1 96 ? 8.460 -2.091 -11.716 1.00 49.34 96 THR A CA 1
ATOM 749 C C . THR A 1 96 ? 8.853 -0.707 -11.181 1.00 49.34 96 THR A C 1
ATOM 751 O O . THR A 1 96 ? 8.756 0.279 -11.909 1.00 49.34 96 THR A O 1
ATOM 754 N N . TYR A 1 97 ? 9.314 -0.607 -9.928 1.00 49.12 97 TYR A N 1
ATOM 755 C CA . TYR A 1 97 ? 9.609 0.679 -9.267 1.00 49.12 97 TYR A CA 1
ATOM 756 C C . TYR A 1 97 ? 11.011 0.764 -8.641 1.00 49.12 97 TYR A C 1
ATOM 758 O O . TYR A 1 97 ? 11.454 1.847 -8.261 1.00 49.12 97 TYR A O 1
ATOM 766 N N . GLY A 1 98 ? 11.737 -0.351 -8.530 1.00 47.69 98 GLY A N 1
ATOM 767 C CA . GLY A 1 98 ? 13.093 -0.396 -7.974 1.00 47.69 98 GLY A CA 1
ATOM 768 C C . GLY A 1 98 ? 14.171 0.154 -8.910 1.00 47.69 98 GLY A C 1
ATOM 769 O O . GLY A 1 98 ? 15.142 0.718 -8.418 1.00 47.69 98 GLY A O 1
ATOM 770 N N . ARG A 1 99 ? 13.977 0.105 -10.236 1.00 43.53 99 ARG A N 1
ATOM 771 C CA . ARG A 1 99 ? 14.909 0.672 -11.239 1.00 43.53 99 ARG A CA 1
ATOM 772 C C . ARG A 1 99 ? 14.601 2.128 -11.615 1.00 43.53 99 ARG A C 1
ATOM 774 O O . ARG A 1 99 ? 14.675 2.524 -12.774 1.00 43.53 99 ARG A O 1
ATOM 781 N N . GLY A 1 100 ? 14.250 2.941 -10.627 1.00 43.22 100 GLY A N 1
ATOM 782 C CA . GLY A 1 100 ? 14.033 4.378 -10.783 1.00 43.22 100 GLY A CA 1
ATOM 783 C C . GLY A 1 100 ? 15.279 5.210 -10.482 1.00 43.22 100 GLY A C 1
ATOM 784 O O . GLY A 1 100 ? 15.203 6.061 -9.610 1.00 43.22 100 GLY A O 1
ATOM 785 N N . GLY A 1 101 ? 16.390 4.948 -11.180 1.00 41.53 101 GLY A N 1
ATOM 786 C CA . GLY A 1 101 ? 17.537 5.853 -11.340 1.00 41.53 101 GLY A CA 1
ATOM 787 C C . GLY A 1 101 ? 18.208 6.388 -10.069 1.00 41.53 101 GLY A C 1
ATOM 788 O O . GLY A 1 101 ? 17.808 7.420 -9.535 1.00 41.53 101 GLY A O 1
ATOM 789 N N . GLU A 1 102 ? 19.339 5.787 -9.703 1.00 45.22 102 GLU A N 1
ATOM 790 C CA . GLU A 1 102 ? 20.459 6.528 -9.113 1.00 45.22 102 GLU A CA 1
ATOM 791 C C . GLU A 1 102 ? 20.937 7.578 -10.130 1.00 45.22 102 GLU A C 1
ATOM 793 O O . GLU A 1 102 ? 21.810 7.317 -10.952 1.00 45.22 102 GLU A O 1
ATOM 798 N N . ARG A 1 103 ? 20.304 8.753 -10.156 1.00 42.62 103 ARG A N 1
ATOM 799 C CA . ARG A 1 103 ? 20.835 9.949 -10.825 1.00 42.62 103 ARG A CA 1
ATOM 800 C C . ARG A 1 103 ? 20.410 11.196 -10.053 1.00 42.62 103 ARG A C 1
ATOM 802 O O . ARG A 1 103 ? 19.272 11.626 -10.200 1.00 42.62 103 ARG A O 1
ATOM 809 N N . GLY A 1 104 ? 21.353 11.696 -9.250 1.00 49.22 104 GLY A N 1
ATOM 810 C CA . GLY A 1 104 ? 21.740 13.106 -9.081 1.00 49.22 104 GLY A CA 1
ATOM 811 C C . GLY A 1 104 ? 20.686 14.147 -8.676 1.00 49.22 104 GLY A C 1
ATOM 812 O O . GLY A 1 104 ? 19.685 14.328 -9.361 1.00 49.22 104 GLY A O 1
ATOM 813 N N . ASP A 1 105 ? 21.013 14.894 -7.618 1.00 46.03 105 ASP A N 1
ATOM 814 C CA . ASP A 1 105 ? 20.545 16.250 -7.257 1.00 46.03 105 ASP A CA 1
ATOM 815 C C . ASP A 1 105 ? 19.140 16.471 -6.672 1.00 46.03 105 ASP A C 1
ATOM 817 O O . ASP A 1 105 ? 18.773 17.612 -6.411 1.00 46.03 105 ASP A O 1
ATOM 821 N N . ASP A 1 106 ? 18.364 15.426 -6.374 1.00 54.81 106 ASP A N 1
ATOM 822 C CA . ASP A 1 106 ? 17.058 15.576 -5.693 1.00 54.81 106 ASP A CA 1
ATOM 823 C C . ASP A 1 106 ? 16.891 14.569 -4.532 1.00 54.81 106 ASP A C 1
ATOM 825 O O . ASP A 1 106 ? 15.780 14.140 -4.204 1.00 54.81 106 ASP A O 1
ATOM 829 N N . SER A 1 107 ? 18.014 14.117 -3.950 1.00 63.62 107 SER A N 1
ATOM 830 C CA . SER A 1 107 ? 18.056 13.160 -2.832 1.00 63.62 107 SER A CA 1
ATOM 831 C C . SER A 1 107 ? 17.405 13.736 -1.583 1.00 63.62 107 SER A C 1
ATOM 833 O O . SER A 1 107 ? 16.552 13.086 -0.985 1.00 63.62 107 SER A O 1
ATOM 835 N N . ASP A 1 108 ? 17.729 14.978 -1.244 1.00 72.12 108 ASP A N 1
ATOM 836 C CA . ASP A 1 108 ? 17.407 15.544 0.066 1.00 72.12 108 ASP A CA 1
ATOM 837 C C . ASP A 1 108 ? 15.904 15.784 0.202 1.00 72.12 108 ASP A C 1
ATOM 839 O O . ASP A 1 108 ? 15.291 15.398 1.192 1.00 72.12 108 ASP A O 1
ATOM 843 N N . GLY A 1 109 ? 15.260 16.297 -0.851 1.00 77.81 109 GLY A N 1
ATOM 844 C CA . GLY A 1 109 ? 13.804 16.446 -0.882 1.00 77.81 109 GLY A CA 1
ATOM 845 C C . GLY A 1 109 ? 13.057 15.108 -0.820 1.00 77.81 109 GLY A C 1
ATOM 846 O O . GLY A 1 109 ? 11.943 15.041 -0.297 1.00 77.81 109 GLY A O 1
ATOM 847 N N . ARG A 1 110 ? 13.652 14.021 -1.331 1.00 78.06 110 ARG A N 1
ATOM 848 C CA . ARG A 1 110 ? 13.063 12.674 -1.255 1.00 78.06 110 ARG A CA 1
ATOM 849 C C . ARG A 1 110 ? 13.266 12.032 0.111 1.00 78.06 110 ARG A C 1
ATOM 851 O O . ARG A 1 110 ? 12.342 11.363 0.566 1.00 78.06 110 ARG A O 1
ATOM 858 N N . VAL A 1 111 ? 14.420 12.245 0.740 1.00 82.38 111 VAL A N 1
ATOM 859 C CA . VAL A 1 111 ? 14.712 11.793 2.107 1.00 82.38 111 VAL A CA 1
ATOM 860 C C . VAL A 1 111 ? 13.799 12.514 3.092 1.00 82.38 111 VAL A C 1
ATOM 862 O O . VAL A 1 111 ? 13.036 11.848 3.781 1.00 82.38 111 VAL A O 1
ATOM 865 N N . LEU A 1 112 ? 13.742 13.850 3.049 1.00 85.12 112 LEU A N 1
ATOM 866 C CA . LEU A 1 112 ? 12.855 14.651 3.903 1.00 85.12 112 LEU A CA 1
ATOM 867 C C . LEU A 1 112 ? 11.392 14.227 3.769 1.00 85.12 112 LEU A C 1
ATOM 869 O O . LEU A 1 112 ? 10.675 14.098 4.756 1.00 85.12 112 LEU A O 1
ATOM 873 N N . LYS A 1 113 ? 10.939 13.960 2.541 1.00 85.31 113 LYS A N 1
ATOM 874 C CA . LYS A 1 113 ? 9.582 13.462 2.317 1.00 85.31 113 LYS A CA 1
ATOM 875 C C . LYS A 1 113 ? 9.375 12.052 2.876 1.00 85.31 113 LYS A C 1
ATOM 877 O O . LYS A 1 113 ? 8.291 11.761 3.373 1.00 85.31 113 LYS A O 1
ATOM 882 N N . ALA A 1 114 ? 10.362 11.167 2.749 1.00 84.88 114 ALA A N 1
ATOM 883 C CA . ALA A 1 114 ? 10.282 9.821 3.307 1.00 84.88 114 ALA A CA 1
ATOM 884 C C . ALA A 1 114 ? 10.228 9.859 4.840 1.00 84.88 114 ALA A C 1
ATOM 886 O O . ALA A 1 114 ? 9.434 9.128 5.423 1.00 84.88 114 ALA A O 1
ATOM 887 N N . GLU A 1 115 ? 11.006 10.738 5.473 1.00 88.19 115 GLU A N 1
ATOM 888 C CA . GLU A 1 115 ? 10.972 10.992 6.917 1.00 88.19 115 GLU A CA 1
ATOM 889 C C . GLU A 1 115 ? 9.634 11.592 7.360 1.00 88.19 115 GLU A C 1
ATOM 891 O O . GLU A 1 115 ? 9.067 11.151 8.355 1.00 88.19 115 GLU A O 1
ATOM 896 N N . GLU A 1 116 ? 9.087 12.552 6.607 1.00 89.88 116 GLU A N 1
ATOM 897 C CA . GLU A 1 116 ? 7.777 13.148 6.889 1.00 89.88 116 GLU A CA 1
ATOM 898 C C . GLU A 1 116 ? 6.651 12.110 6.764 1.00 89.88 116 GLU A C 1
ATOM 900 O O . GLU A 1 116 ? 5.822 11.979 7.661 1.00 89.88 116 GLU A O 1
ATOM 905 N N . ASP A 1 117 ? 6.622 11.343 5.668 1.00 89.56 117 ASP A N 1
ATOM 906 C CA . ASP A 1 117 ? 5.621 10.295 5.460 1.00 89.56 117 ASP A CA 1
ATOM 907 C C . ASP A 1 117 ? 5.776 9.161 6.502 1.00 89.56 117 ASP A C 1
ATOM 909 O O . ASP A 1 117 ? 4.767 8.615 6.949 1.00 89.56 117 ASP A O 1
ATOM 913 N N . TRP A 1 118 ? 7.007 8.833 6.926 1.00 92.19 118 TRP A N 1
ATOM 914 C CA . TRP A 1 118 ? 7.280 7.898 8.026 1.00 92.19 118 TRP A CA 1
ATOM 915 C C . TRP A 1 118 ? 6.743 8.426 9.352 1.00 92.19 118 TRP A C 1
ATOM 917 O O . TRP A 1 118 ? 5.960 7.740 10.000 1.00 92.19 118 TRP A O 1
ATOM 927 N N . LYS A 1 119 ? 7.114 9.652 9.731 1.00 92.69 119 LYS A N 1
ATOM 928 C CA . LYS A 1 119 ? 6.671 10.280 10.976 1.00 92.69 119 LYS A CA 1
ATOM 929 C C . LYS A 1 119 ? 5.149 10.350 11.048 1.00 92.69 119 LYS A C 1
ATOM 931 O O . LYS A 1 119 ? 4.578 9.894 12.025 1.00 92.69 119 LYS A O 1
ATOM 936 N N . ASN A 1 120 ? 4.496 10.814 9.983 1.00 90.94 120 ASN A N 1
ATOM 937 C CA . ASN A 1 120 ? 3.036 10.876 9.928 1.00 90.94 120 ASN A CA 1
ATOM 938 C C . ASN A 1 120 ? 2.393 9.495 10.112 1.00 90.94 120 ASN A C 1
ATOM 940 O O . ASN A 1 120 ? 1.361 9.381 10.763 1.00 90.94 120 ASN A O 1
ATOM 944 N N . LEU A 1 121 ? 2.981 8.440 9.535 1.00 92.94 121 LEU A N 1
ATOM 945 C CA . LEU A 1 121 ? 2.487 7.080 9.737 1.00 92.94 121 LEU A CA 1
ATOM 946 C C . LEU A 1 121 ? 2.667 6.621 11.190 1.00 92.94 121 LEU A C 1
ATOM 948 O O . LEU A 1 121 ? 1.747 6.024 11.740 1.00 92.94 121 LEU A O 1
ATOM 952 N N . GLN A 1 122 ? 3.822 6.896 11.798 1.00 93.19 122 GLN A N 1
ATOM 953 C CA . GLN A 1 122 ? 4.078 6.565 13.201 1.00 93.19 122 GLN A CA 1
ATOM 954 C C . GLN A 1 122 ? 3.123 7.315 14.134 1.00 93.19 122 GLN A C 1
ATOM 956 O O . GLN A 1 122 ? 2.526 6.680 14.991 1.00 93.19 122 GLN A O 1
ATOM 961 N N . ASP A 1 123 ? 2.880 8.606 13.893 1.00 91.56 123 ASP A N 1
ATOM 962 C CA . ASP A 1 123 ? 1.936 9.416 14.669 1.00 91.56 123 ASP A CA 1
ATOM 963 C C . ASP A 1 123 ? 0.505 8.838 14.601 1.00 91.56 123 ASP A C 1
ATOM 965 O O . ASP A 1 123 ? -0.189 8.792 15.614 1.00 91.56 123 ASP A O 1
ATOM 969 N N . ILE A 1 124 ? 0.065 8.345 13.432 1.00 91.50 124 ILE A N 1
ATOM 970 C CA . ILE A 1 124 ? -1.237 7.661 13.281 1.00 91.50 124 ILE A CA 1
ATOM 971 C C . ILE A 1 124 ? -1.268 6.359 14.089 1.00 91.50 124 ILE A C 1
ATOM 973 O O . ILE A 1 124 ? -2.258 6.071 14.760 1.00 91.50 124 ILE A O 1
ATOM 977 N N . ILE A 1 125 ? -0.202 5.558 14.007 1.00 90.25 125 ILE A N 1
ATOM 978 C CA . ILE A 1 125 ? -0.113 4.291 14.740 1.00 90.25 125 ILE A CA 1
ATOM 979 C C . ILE A 1 125 ? -0.123 4.560 16.247 1.00 90.25 125 ILE A C 1
ATOM 981 O O . ILE A 1 125 ? -0.897 3.940 16.961 1.00 90.25 125 ILE A O 1
ATOM 985 N N . ASP A 1 126 ? 0.660 5.516 16.734 1.00 89.81 126 ASP A N 1
ATOM 986 C CA . ASP A 1 126 ? 0.778 5.785 18.168 1.00 89.81 126 ASP A CA 1
ATOM 987 C C . ASP A 1 126 ? -0.486 6.426 18.762 1.00 89.81 126 ASP A C 1
ATOM 989 O O . ASP A 1 126 ? -0.824 6.158 19.916 1.00 89.81 126 ASP A O 1
ATOM 993 N N . ALA A 1 127 ? -1.210 7.240 17.986 1.00 87.75 127 ALA A N 1
ATOM 994 C CA . ALA A 1 127 ? -2.436 7.891 18.446 1.00 87.75 127 ALA A CA 1
ATOM 995 C C . ALA A 1 127 ? -3.648 6.947 18.470 1.00 87.75 127 ALA A C 1
ATOM 997 O O . ALA A 1 127 ? -4.404 6.947 19.442 1.00 87.75 127 ALA A O 1
ATOM 998 N N . ASP A 1 128 ? -3.841 6.159 17.408 1.00 85.75 128 ASP A N 1
ATOM 999 C CA . ASP A 1 128 ? -5.092 5.426 17.173 1.00 85.75 128 ASP A CA 1
ATOM 1000 C C . ASP A 1 128 ? -4.929 3.893 17.210 1.00 85.75 128 ASP A C 1
ATOM 1002 O O . ASP A 1 128 ? -5.921 3.163 17.230 1.00 85.75 128 ASP A O 1
ATOM 1006 N N . ILE A 1 129 ? -3.691 3.387 17.196 1.00 86.19 129 ILE A N 1
ATOM 1007 C CA . ILE A 1 129 ? -3.332 1.957 17.199 1.00 86.19 129 ILE A CA 1
ATOM 1008 C C . ILE A 1 129 ? -2.292 1.734 18.315 1.00 86.19 129 ILE A C 1
ATOM 1010 O O . ILE A 1 129 ? -1.199 1.208 18.113 1.00 86.19 129 ILE A O 1
ATOM 1014 N N . SER A 1 130 ? -2.617 2.215 19.516 1.00 72.38 130 SER A N 1
ATOM 1015 C CA . SER A 1 130 ? -1.682 2.296 20.647 1.00 72.38 130 SER A CA 1
ATOM 1016 C C . SER A 1 130 ? -1.321 0.936 21.258 1.00 72.38 130 SER A C 1
ATOM 1018 O O . SER A 1 130 ? -0.340 0.820 21.996 1.00 72.38 130 SER A O 1
ATOM 1020 N N . GLU A 1 131 ? -2.069 -0.121 20.939 1.00 82.12 131 GLU A N 1
ATOM 1021 C CA . GLU A 1 131 ? -1.736 -1.476 21.359 1.00 82.12 131 GLU A CA 1
ATOM 1022 C C . GLU A 1 131 ? -0.550 -2.008 20.550 1.00 82.12 131 GLU A C 1
ATOM 1024 O O . GLU A 1 131 ? -0.595 -2.108 19.322 1.00 82.12 131 GLU A O 1
ATOM 1029 N N . ARG A 1 132 ? 0.510 -2.427 21.254 1.00 84.19 132 ARG A N 1
ATOM 1030 C CA . ARG A 1 132 ? 1.704 -3.053 20.660 1.00 84.19 132 ARG A CA 1
ATOM 1031 C C . ARG A 1 132 ? 1.349 -4.166 19.664 1.00 84.19 132 ARG A C 1
ATOM 1033 O O . ARG A 1 132 ? 1.973 -4.263 18.611 1.00 84.19 132 ARG A O 1
ATOM 1040 N N . GLN A 1 133 ? 0.317 -4.946 19.979 1.00 88.25 133 GLN A N 1
ATOM 1041 C CA . GLN A 1 133 ? -0.199 -6.016 19.124 1.00 88.25 133 GLN A CA 1
ATOM 1042 C C . GLN A 1 133 ? -0.735 -5.494 17.783 1.00 88.25 133 GLN A C 1
ATOM 1044 O O . GLN A 1 133 ? -0.505 -6.119 16.753 1.00 88.25 133 GLN A O 1
ATOM 1049 N N . GLY A 1 134 ? -1.384 -4.327 17.758 1.00 91.00 134 GLY A N 1
ATOM 1050 C CA . GLY A 1 134 ? -1.898 -3.736 16.523 1.00 91.00 134 GLY A CA 1
ATOM 1051 C C . GLY A 1 134 ? -0.786 -3.286 15.580 1.00 91.00 134 GLY A C 1
ATOM 1052 O O . GLY A 1 134 ? -0.831 -3.566 14.382 1.00 91.00 134 GLY A O 1
ATOM 1053 N N . ARG A 1 135 ? 0.265 -2.665 16.127 1.00 94.25 135 ARG A N 1
ATOM 1054 C CA . ARG A 1 135 ? 1.479 -2.326 15.370 1.00 94.25 135 ARG A CA 1
ATOM 1055 C C . ARG A 1 135 ? 2.146 -3.577 14.794 1.00 94.25 135 ARG A C 1
ATOM 1057 O O . ARG A 1 135 ? 2.447 -3.604 13.603 1.00 94.25 135 ARG A O 1
ATOM 1064 N N . GLU A 1 136 ? 2.349 -4.605 15.615 1.00 94.69 136 GLU A N 1
ATOM 1065 C CA . GLU A 1 136 ? 2.958 -5.874 15.192 1.00 94.69 136 GLU A CA 1
ATOM 1066 C C . GLU A 1 136 ? 2.122 -6.574 14.105 1.00 94.69 136 GLU A C 1
ATOM 1068 O O . GLU A 1 136 ? 2.670 -7.068 13.117 1.00 94.69 136 GLU A O 1
ATOM 1073 N N . LEU A 1 137 ? 0.792 -6.544 14.216 1.00 95.69 137 LEU A N 1
ATOM 1074 C CA . LEU A 1 137 ? -0.114 -7.079 13.199 1.00 95.69 137 LEU A CA 1
ATOM 1075 C C . LEU A 1 137 ? -0.010 -6.313 11.870 1.00 95.69 137 LEU A C 1
ATOM 1077 O O . LEU A 1 137 ? 0.069 -6.917 10.802 1.00 95.69 137 LEU A O 1
ATOM 1081 N N . ILE A 1 138 ? 0.039 -4.979 11.905 1.00 95.25 138 ILE A N 1
ATOM 1082 C CA . ILE A 1 138 ? 0.199 -4.172 10.686 1.00 95.25 138 ILE A CA 1
ATOM 1083 C C . ILE A 1 138 ? 1.554 -4.433 10.035 1.00 95.25 138 ILE A C 1
ATOM 1085 O O . ILE A 1 138 ? 1.613 -4.611 8.820 1.00 95.25 138 ILE A O 1
ATOM 1089 N N . GLU A 1 139 ? 2.637 -4.437 10.814 1.00 94.75 139 GLU A N 1
ATOM 1090 C CA . GLU A 1 139 ? 3.985 -4.666 10.292 1.00 94.75 139 GLU A CA 1
ATOM 1091 C C . GLU A 1 139 ? 4.113 -6.076 9.705 1.00 94.75 139 GLU A C 1
ATOM 1093 O O . GLU A 1 139 ? 4.544 -6.223 8.559 1.00 94.75 139 GLU A O 1
ATOM 1098 N N . SER A 1 140 ? 3.656 -7.104 10.423 1.00 95.56 140 SER A N 1
ATOM 1099 C CA . SER A 1 140 ? 3.720 -8.489 9.946 1.00 95.56 140 SER A CA 1
ATOM 1100 C C . SER A 1 140 ? 2.965 -8.690 8.629 1.00 95.56 140 SER A C 1
ATOM 1102 O O . SER A 1 140 ? 3.512 -9.284 7.703 1.00 95.56 140 SER A O 1
ATOM 1104 N N . VAL A 1 141 ? 1.755 -8.141 8.487 1.00 95.19 141 VAL A N 1
ATOM 1105 C CA . VAL A 1 141 ? 0.952 -8.325 7.267 1.00 95.19 141 VAL A CA 1
ATOM 1106 C C . VAL A 1 141 ? 1.384 -7.388 6.141 1.00 95.19 141 VAL A C 1
ATOM 1108 O O . VAL A 1 141 ? 1.502 -7.803 4.991 1.00 95.19 141 VAL A O 1
ATOM 1111 N N . CYS A 1 142 ? 1.606 -6.104 6.430 1.00 95.00 142 CYS A N 1
ATOM 1112 C CA . CYS A 1 142 ? 1.843 -5.105 5.385 1.00 95.00 142 CYS A CA 1
ATOM 1113 C C . CYS A 1 142 ? 3.309 -5.019 4.954 1.00 95.00 142 CYS A C 1
ATOM 1115 O O . CYS A 1 142 ? 3.575 -4.640 3.815 1.00 95.00 142 CYS A O 1
ATOM 1117 N N . VAL A 1 143 ? 4.255 -5.293 5.853 1.00 92.88 143 VAL A N 1
ATOM 1118 C CA . VAL A 1 143 ? 5.694 -5.088 5.613 1.00 92.88 143 VAL A CA 1
ATOM 1119 C C . VAL A 1 143 ? 6.412 -6.416 5.416 1.00 92.88 143 VAL A C 1
ATOM 1121 O O . VAL A 1 143 ? 7.251 -6.527 4.520 1.00 92.88 143 VAL A O 1
ATOM 1124 N N . GLU A 1 144 ? 6.074 -7.414 6.229 1.00 92.44 144 GLU A N 1
ATOM 1125 C CA . GLU A 1 144 ? 6.700 -8.739 6.180 1.00 92.44 144 GLU A CA 1
ATOM 1126 C C . GLU A 1 144 ? 5.932 -9.744 5.311 1.00 92.44 144 GLU A C 1
ATOM 1128 O O . GLU A 1 144 ? 6.436 -10.840 5.075 1.00 92.44 144 GLU A O 1
ATOM 1133 N N . ASP A 1 145 ? 4.754 -9.356 4.809 1.00 93.50 145 ASP A N 1
ATOM 1134 C CA . ASP A 1 145 ? 3.887 -10.166 3.944 1.00 93.50 145 ASP A CA 1
ATOM 1135 C C . ASP A 1 145 ? 3.447 -11.494 4.593 1.00 93.50 145 ASP A C 1
ATOM 1137 O O . ASP A 1 145 ? 3.295 -12.518 3.929 1.00 93.50 145 ASP A O 1
ATOM 1141 N N . ARG A 1 146 ? 3.265 -11.498 5.922 1.00 93.62 146 ARG A N 1
ATOM 1142 C CA . ARG A 1 146 ? 2.752 -12.655 6.662 1.00 93.62 146 ARG A CA 1
ATOM 1143 C C . ARG A 1 146 ? 1.235 -12.714 6.594 1.00 93.62 146 ARG A C 1
ATOM 1145 O O . ARG A 1 146 ? 0.541 -11.703 6.695 1.00 93.62 146 ARG A O 1
ATOM 1152 N N . ARG A 1 147 ? 0.714 -13.933 6.502 1.00 93.25 147 ARG A N 1
ATOM 1153 C CA . ARG A 1 147 ? -0.723 -14.173 6.561 1.00 93.25 147 ARG A CA 1
ATOM 1154 C C . ARG A 1 147 ? -1.238 -13.948 7.993 1.00 93.25 147 ARG A C 1
ATOM 1156 O O . ARG A 1 147 ? -0.705 -14.590 8.900 1.00 93.25 147 ARG A O 1
ATOM 1163 N N . PRO A 1 148 ? -2.255 -13.091 8.201 1.00 95.31 148 PRO A N 1
ATOM 1164 C CA . PRO A 1 148 ? -2.878 -12.928 9.513 1.00 95.31 148 PRO A CA 1
ATOM 1165 C C . PRO A 1 148 ? -3.665 -14.183 9.903 1.00 95.31 148 PRO A C 1
ATOM 1167 O O . PRO A 1 148 ? -4.154 -14.917 9.037 1.00 95.31 148 PRO A O 1
ATOM 1170 N N . LEU A 1 149 ? -3.819 -14.409 11.205 1.00 95.44 149 LEU A N 1
ATOM 1171 C CA . LEU A 1 149 ? -4.750 -15.403 11.729 1.00 95.44 149 LEU A CA 1
ATOM 1172 C C . LEU A 1 149 ? -6.194 -14.938 11.504 1.00 95.44 149 LEU A C 1
ATOM 1174 O O . LEU A 1 149 ? -6.481 -13.741 11.509 1.00 95.44 149 LEU A O 1
ATOM 1178 N N . ASP A 1 150 ? -7.133 -15.877 11.389 1.00 94.38 150 ASP A N 1
ATOM 1179 C CA . ASP A 1 150 ? -8.543 -15.543 11.136 1.00 94.38 150 ASP A CA 1
ATOM 1180 C C . ASP A 1 150 ? -9.128 -14.629 12.231 1.00 94.38 150 ASP A C 1
ATOM 1182 O O . ASP A 1 150 ? -9.870 -13.694 11.937 1.00 94.38 150 ASP A O 1
ATOM 1186 N N . GLN A 1 151 ? -8.722 -14.837 13.488 1.00 95.69 151 GLN A N 1
ATOM 1187 C CA . GLN A 1 151 ? -9.111 -14.004 14.634 1.00 95.69 151 GLN A CA 1
ATOM 1188 C C . GLN A 1 151 ? -8.521 -12.580 14.605 1.00 95.69 151 GLN A C 1
ATOM 1190 O O . GLN A 1 151 ? -9.026 -11.689 15.282 1.00 95.69 151 GLN A O 1
ATOM 1195 N N . GLU A 1 152 ? -7.461 -12.348 13.828 1.00 95.62 152 GLU A N 1
ATOM 1196 C CA . GLU A 1 152 ? -6.792 -11.047 13.697 1.00 95.62 152 GLU A CA 1
ATOM 1197 C C . GLU A 1 152 ? -7.387 -10.200 12.561 1.00 95.62 152 GLU A C 1
ATOM 1199 O O . GLU A 1 152 ? -7.133 -8.996 12.488 1.00 95.62 152 GLU A O 1
ATOM 1204 N N . LEU A 1 153 ? -8.195 -10.793 11.671 1.00 96.12 153 LEU A N 1
ATOM 1205 C CA . LEU A 1 153 ? -8.704 -10.117 10.474 1.00 96.12 153 LEU A CA 1
ATOM 1206 C C . LEU A 1 153 ? -9.564 -8.890 10.791 1.00 96.12 153 LEU A C 1
ATOM 1208 O O . LEU A 1 153 ? -9.436 -7.864 10.120 1.00 96.12 153 LEU A O 1
ATOM 1212 N N . ASP A 1 154 ? -10.417 -8.955 11.811 1.00 96.62 154 ASP A N 1
ATOM 1213 C CA . ASP A 1 154 ? -11.285 -7.827 12.172 1.00 96.62 154 ASP A CA 1
ATOM 1214 C C . ASP A 1 154 ? -10.505 -6.672 12.814 1.00 96.62 154 ASP A C 1
ATOM 1216 O O . ASP A 1 154 ? -10.785 -5.496 12.538 1.00 96.62 154 ASP A O 1
ATOM 1220 N N . ALA A 1 155 ? -9.462 -6.990 13.586 1.00 95.62 155 ALA A N 1
ATOM 1221 C CA . ALA A 1 155 ? -8.526 -5.997 14.102 1.00 95.62 155 ALA A CA 1
ATOM 1222 C C . ALA A 1 155 ? -7.750 -5.339 12.950 1.00 95.62 155 ALA A C 1
ATOM 1224 O O . ALA A 1 155 ? -7.749 -4.113 12.819 1.00 95.62 155 ALA A O 1
ATOM 1225 N N . LEU A 1 156 ? -7.189 -6.146 12.039 1.00 96.69 156 LEU A N 1
ATOM 1226 C CA . LEU A 1 156 ? -6.479 -5.665 10.853 1.00 96.69 156 LEU A CA 1
ATOM 1227 C C . LEU A 1 156 ? -7.353 -4.733 9.999 1.00 96.69 156 LEU A C 1
ATOM 1229 O O . LEU A 1 156 ? -6.900 -3.658 9.605 1.00 96.69 156 LEU A O 1
ATOM 1233 N N . ARG A 1 157 ? -8.613 -5.107 9.731 1.00 97.44 157 ARG A N 1
ATOM 1234 C CA . ARG A 1 157 ? -9.581 -4.264 9.003 1.00 97.44 157 ARG A CA 1
ATOM 1235 C C . ARG A 1 157 ? -9.762 -2.910 9.678 1.00 97.44 157 ARG A C 1
ATOM 1237 O O . ARG A 1 157 ? -9.647 -1.878 9.015 1.00 97.44 157 ARG A O 1
ATOM 1244 N N . SER A 1 158 ? -9.991 -2.923 10.990 1.00 96.44 158 SER A N 1
ATOM 1245 C CA . SER A 1 158 ? -10.210 -1.717 11.790 1.00 96.44 158 SER A CA 1
ATOM 1246 C C . SER A 1 158 ?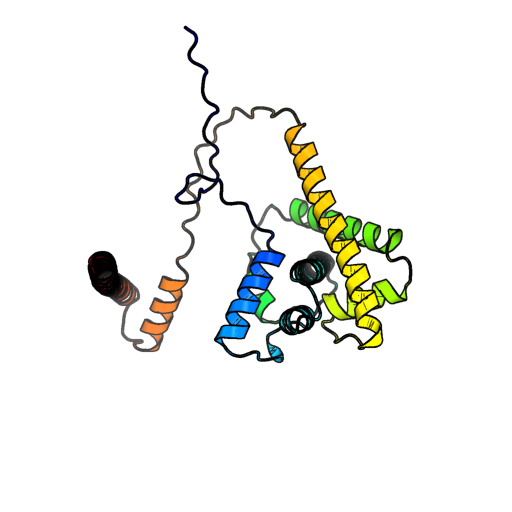 -9.000 -0.782 11.739 1.00 96.44 158 SER A C 1
ATOM 1248 O O . SER A 1 158 ? -9.150 0.415 11.475 1.00 96.44 158 SER A O 1
ATOM 1250 N N . TYR A 1 159 ? -7.790 -1.326 11.887 1.00 96.56 159 TYR A N 1
ATOM 1251 C CA . TYR A 1 159 ? -6.555 -0.549 11.795 1.00 96.56 159 TYR A CA 1
ATOM 1252 C C . TYR A 1 159 ? -6.315 0.011 10.388 1.00 96.56 159 TYR A C 1
ATOM 1254 O O . TYR A 1 159 ? -5.981 1.188 10.225 1.00 96.56 159 TYR A O 1
ATOM 1262 N N . LEU A 1 160 ? -6.545 -0.787 9.341 1.00 96.25 160 LEU A N 1
ATOM 1263 C CA . LEU A 1 160 ? -6.419 -0.321 7.960 1.00 96.25 160 LEU A CA 1
ATOM 1264 C C . LEU A 1 160 ? -7.446 0.769 7.623 1.00 96.25 160 LEU A C 1
ATOM 1266 O O . LEU A 1 160 ? -7.128 1.670 6.846 1.00 96.25 160 LEU A O 1
ATOM 1270 N N . ASP A 1 161 ? -8.640 0.748 8.218 1.00 96.38 161 ASP A N 1
ATOM 1271 C CA . ASP A 1 161 ? -9.640 1.806 8.045 1.00 96.38 161 ASP A CA 1
ATOM 1272 C C . ASP A 1 161 ? -9.277 3.108 8.765 1.00 96.38 161 ASP A C 1
ATOM 1274 O O . ASP A 1 161 ? -9.544 4.196 8.240 1.00 96.38 161 ASP A O 1
ATOM 1278 N N . VAL A 1 162 ? -8.642 3.037 9.938 1.00 95.06 162 VAL A N 1
ATOM 1279 C CA . VAL A 1 162 ? -8.021 4.201 10.597 1.00 95.06 162 VAL A CA 1
ATOM 1280 C C . VAL A 1 162 ? -6.971 4.815 9.669 1.00 95.06 162 VAL A C 1
ATOM 1282 O O . VAL A 1 162 ? -7.117 5.963 9.238 1.00 95.06 162 VAL A O 1
ATOM 1285 N N . ILE A 1 163 ? -5.995 4.017 9.233 1.00 94.19 163 ILE A N 1
ATOM 1286 C CA . ILE A 1 163 ? -4.909 4.468 8.353 1.00 94.19 163 ILE A CA 1
ATOM 1287 C C . ILE A 1 163 ? -5.465 5.033 7.035 1.00 94.19 163 ILE A C 1
ATOM 1289 O O . ILE A 1 163 ? -5.058 6.099 6.564 1.00 94.19 163 ILE A O 1
ATOM 1293 N N . ALA A 1 164 ? -6.454 4.368 6.433 1.00 92.81 164 ALA A N 1
ATOM 1294 C CA . ALA A 1 164 ? -7.075 4.821 5.195 1.00 92.81 164 ALA A CA 1
ATOM 1295 C C . ALA A 1 164 ? -7.872 6.125 5.349 1.00 92.81 164 ALA A C 1
ATOM 1297 O O . ALA A 1 164 ? -8.111 6.819 4.351 1.00 92.81 164 ALA A O 1
ATOM 1298 N N . ARG A 1 165 ? -8.371 6.452 6.545 1.00 91.81 165 ARG A N 1
ATOM 1299 C CA . ARG A 1 165 ? -9.016 7.744 6.824 1.00 91.81 165 ARG A CA 1
ATOM 1300 C C . ARG A 1 165 ? -7.973 8.846 6.935 1.00 91.81 165 ARG A C 1
ATOM 1302 O O . ARG A 1 165 ? -8.117 9.854 6.238 1.00 91.81 165 ARG A O 1
ATOM 1309 N N . GLU A 1 166 ? -6.908 8.613 7.688 1.00 89.44 166 GLU A N 1
ATOM 1310 C CA . GLU A 1 166 ? -5.884 9.627 7.942 1.00 89.44 166 GLU A CA 1
ATOM 1311 C C . GLU A 1 166 ? -5.041 9.950 6.703 1.00 89.44 166 GLU A C 1
ATOM 1313 O O . GLU A 1 166 ? -4.886 11.119 6.348 1.00 89.44 166 GLU A O 1
ATOM 1318 N N . ILE A 1 167 ? -4.651 8.949 5.904 1.00 82.75 167 ILE A N 1
ATOM 1319 C CA . ILE A 1 167 ? -3.948 9.186 4.626 1.00 82.75 167 ILE A CA 1
ATOM 1320 C C . ILE A 1 167 ? -4.791 10.041 3.660 1.00 82.75 167 ILE A C 1
ATOM 1322 O O . ILE A 1 167 ? -4.267 10.805 2.839 1.00 82.75 167 ILE A O 1
ATOM 1326 N N . VAL A 1 168 ? -6.120 9.906 3.705 1.00 78.12 168 VAL A N 1
ATOM 1327 C CA . VAL A 1 168 ? -7.022 10.713 2.872 1.00 78.12 168 VAL A CA 1
ATOM 1328 C C . VAL A 1 168 ? -7.166 12.133 3.426 1.00 78.12 168 VAL A C 1
ATOM 1330 O O . VAL A 1 168 ? -7.222 13.071 2.621 1.00 78.12 168 VAL A O 1
ATOM 1333 N N . ARG A 1 169 ? -7.220 12.302 4.754 1.00 78.25 169 ARG A N 1
ATOM 1334 C CA . ARG A 1 169 ? -7.252 13.612 5.426 1.00 78.25 169 ARG A CA 1
ATOM 1335 C C . ARG A 1 169 ? -5.987 14.414 5.130 1.00 78.25 169 ARG A C 1
ATOM 1337 O O . ARG A 1 169 ? -6.108 15.491 4.547 1.00 78.25 169 ARG A O 1
ATOM 1344 N N . ASP A 1 170 ? -4.806 13.831 5.333 1.00 73.75 170 ASP A N 1
ATOM 1345 C CA . ASP A 1 170 ? -3.519 14.490 5.069 1.00 73.75 170 ASP A CA 1
ATOM 1346 C C . ASP A 1 170 ? -3.423 15.015 3.622 1.00 73.75 170 ASP A C 1
ATOM 1348 O O . ASP A 1 170 ? -3.101 16.177 3.357 1.00 73.75 170 ASP A O 1
ATOM 1352 N N . LYS A 1 171 ? -3.848 14.211 2.639 1.00 74.62 171 LYS A N 1
ATOM 1353 C CA . LYS A 1 171 ? -3.893 14.654 1.233 1.00 74.62 171 LYS A CA 1
ATOM 1354 C C . LYS A 1 171 ? -4.826 15.837 0.998 1.00 74.62 171 LYS A C 1
ATOM 1356 O O . LYS A 1 171 ? -4.532 16.689 0.150 1.00 74.62 171 LYS A O 1
ATOM 1361 N N . ARG A 1 172 ? -5.979 15.876 1.671 1.00 73.12 172 ARG A N 1
ATOM 1362 C CA . ARG A 1 172 ? -6.930 16.991 1.558 1.00 73.12 172 ARG A CA 1
ATOM 1363 C C . ARG A 1 172 ? -6.352 18.248 2.195 1.00 73.12 172 ARG A C 1
ATOM 1365 O O . ARG A 1 172 ? -6.457 19.310 1.579 1.00 73.12 172 ARG A O 1
ATOM 1372 N N . ASP A 1 173 ? -5.687 18.125 3.334 1.00 73.62 173 ASP A N 1
ATOM 1373 C CA . ASP A 1 173 ? -5.121 19.259 4.061 1.00 73.62 173 ASP A CA 1
ATOM 1374 C C . ASP A 1 173 ? -3.892 19.832 3.360 1.00 73.62 173 ASP A C 1
ATOM 1376 O O . ASP A 1 173 ? -3.834 21.040 3.120 1.00 73.62 173 ASP A O 1
ATOM 1380 N N . ARG A 1 174 ? -2.985 18.982 2.864 1.00 73.31 174 ARG A N 1
ATOM 1381 C CA . ARG A 1 174 ? -1.890 19.393 1.968 1.00 73.31 174 ARG A CA 1
ATOM 1382 C C . ARG A 1 174 ? -2.422 20.120 0.728 1.00 73.31 174 ARG A C 1
A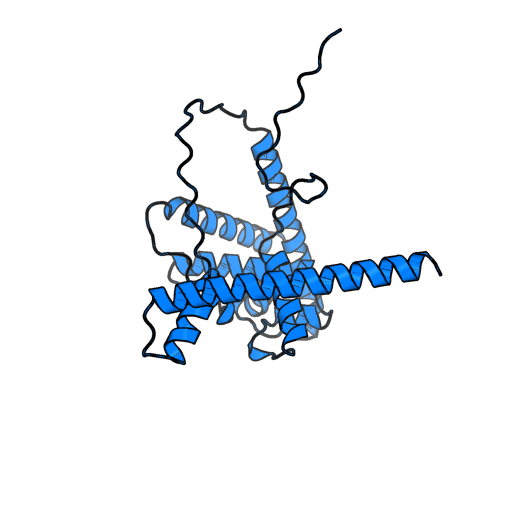TOM 1384 O O . ARG A 1 174 ? -1.875 21.144 0.311 1.00 73.31 174 ARG A O 1
ATOM 1391 N N . LYS A 1 175 ? -3.530 19.647 0.142 1.00 69.62 175 LYS A N 1
ATOM 1392 C CA . LYS A 1 175 ? -4.173 20.317 -1.001 1.00 69.62 175 LYS A CA 1
ATOM 1393 C C . LYS A 1 175 ? -4.777 21.671 -0.615 1.00 69.62 175 LYS A C 1
ATOM 1395 O O . LYS A 1 175 ? -4.649 22.608 -1.397 1.00 69.62 175 LYS A O 1
ATOM 1400 N N . ARG A 1 176 ? -5.411 21.788 0.557 1.00 70.19 176 ARG A N 1
ATOM 1401 C CA . ARG A 1 176 ? -5.969 23.051 1.076 1.00 70.19 176 ARG A CA 1
ATOM 1402 C C . ARG A 1 176 ? -4.868 24.079 1.348 1.00 70.19 176 ARG A C 1
ATOM 1404 O O . ARG A 1 176 ? -4.950 25.179 0.808 1.00 70.19 176 ARG A O 1
ATOM 1411 N N . LYS A 1 177 ? -3.800 23.692 2.058 1.00 70.25 177 LYS A N 1
ATOM 1412 C CA . LYS A 1 177 ? -2.626 24.546 2.326 1.00 70.25 177 LYS A CA 1
ATOM 1413 C C . LYS A 1 177 ? -1.985 25.056 1.030 1.00 70.25 177 LYS A C 1
ATOM 1415 O O . LYS A 1 177 ? -1.683 26.238 0.903 1.00 70.25 177 LYS A O 1
ATOM 1420 N N . ARG A 1 178 ? -1.875 24.198 0.007 1.00 64.31 178 ARG A N 1
ATOM 1421 C CA . ARG A 1 178 ? -1.339 24.580 -1.311 1.00 64.31 178 ARG A CA 1
ATOM 1422 C C . ARG A 1 178 ? -2.213 25.578 -2.080 1.00 64.31 178 ARG A C 1
ATOM 1424 O O . ARG A 1 178 ? -1.692 26.307 -2.914 1.00 64.31 178 ARG A O 1
ATOM 1431 N N . VAL A 1 179 ? -3.526 25.584 -1.851 1.00 64.62 179 VAL A N 1
ATOM 1432 C CA . VAL A 1 179 ? -4.451 26.542 -2.483 1.00 64.62 179 VAL A CA 1
ATOM 1433 C C . VAL A 1 179 ? -4.435 27.897 -1.764 1.00 64.62 179 VAL A C 1
ATOM 1435 O O . VAL A 1 179 ? -4.716 28.904 -2.403 1.00 64.62 179 VAL A O 1
ATOM 1438 N N . GLN A 1 180 ? -4.094 27.927 -0.472 1.00 56.06 180 GLN A N 1
ATOM 1439 C CA . GLN A 1 180 ? -4.050 29.152 0.338 1.00 56.06 180 GLN A CA 1
ATOM 1440 C C . GLN A 1 180 ? -2.726 29.917 0.256 1.00 56.06 180 GLN A C 1
ATOM 1442 O O . GLN A 1 180 ? -2.724 31.124 0.477 1.00 56.06 180 GLN A O 1
ATOM 1447 N N . LEU A 1 181 ? -1.615 29.260 -0.085 1.00 49.47 181 LEU A N 1
ATOM 1448 C CA . LEU A 1 181 ? -0.365 29.968 -0.351 1.00 49.47 181 LEU A CA 1
ATOM 1449 C C . LEU A 1 181 ? -0.565 30.895 -1.563 1.00 49.47 181 LEU A C 1
ATOM 1451 O O . LEU A 1 181 ? -0.921 30.393 -2.639 1.00 49.47 181 LEU A O 1
ATOM 1455 N N . PRO A 1 182 ? -0.358 32.222 -1.426 1.00 46.94 182 PRO A N 1
ATOM 1456 C CA . PRO A 1 182 ? -0.417 33.120 -2.564 1.00 46.94 182 PRO A CA 1
ATOM 1457 C C . PRO A 1 182 ? 0.573 32.596 -3.595 1.00 46.94 182 PRO A C 1
ATOM 1459 O O . PRO A 1 182 ? 1.747 32.375 -3.305 1.00 46.94 182 PRO A O 1
ATOM 1462 N N . SER A 1 183 ? 0.062 32.324 -4.793 1.00 45.25 183 SER A N 1
ATOM 1463 C CA . SER A 1 183 ? 0.866 31.979 -5.955 1.00 45.25 183 SER A CA 1
ATOM 1464 C C . SER A 1 183 ? 1.825 33.141 -6.195 1.00 45.25 183 SER A C 1
ATOM 1466 O O . SER A 1 183 ? 1.476 34.081 -6.908 1.00 45.25 183 SER A O 1
ATOM 1468 N N . ILE A 1 184 ? 3.018 33.090 -5.600 1.00 45.50 184 ILE A N 1
ATOM 1469 C CA . ILE A 1 184 ? 4.130 33.950 -5.982 1.00 45.50 184 ILE A CA 1
ATOM 1470 C C . ILE A 1 184 ? 4.357 33.615 -7.450 1.00 45.50 184 ILE A C 1
ATOM 1472 O O . ILE A 1 184 ? 4.802 32.519 -7.799 1.00 45.50 184 ILE A O 1
ATOM 1476 N N . ALA A 1 185 ? 3.902 34.511 -8.320 1.00 45.00 185 ALA A N 1
ATOM 1477 C CA . ALA A 1 185 ? 4.049 34.370 -9.748 1.00 45.00 185 ALA A CA 1
ATOM 1478 C C . ALA A 1 185 ? 5.544 34.4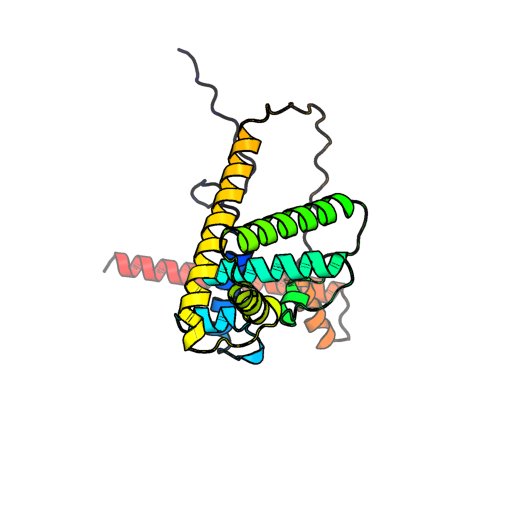95 -10.029 1.00 45.00 185 ALA A C 1
ATOM 1480 O O . ALA A 1 185 ? 6.062 35.595 -10.173 1.00 45.00 185 ALA A O 1
ATOM 1481 N N . VAL A 1 186 ? 6.251 33.364 -10.046 1.00 43.50 186 VAL A N 1
ATOM 1482 C CA . VAL A 1 186 ? 7.640 33.309 -10.494 1.00 43.50 186 VAL A CA 1
ATOM 1483 C C . VAL A 1 186 ? 7.616 33.578 -11.996 1.00 43.50 186 VAL A C 1
ATOM 1485 O O . VAL A 1 186 ? 7.485 32.682 -12.832 1.00 43.50 186 VAL A O 1
ATOM 1488 N N . THR A 1 187 ? 7.662 34.861 -12.339 1.00 48.19 187 THR A N 1
ATOM 1489 C CA . THR A 1 187 ? 7.892 35.394 -13.676 1.00 48.19 187 THR A CA 1
ATOM 1490 C C . THR A 1 187 ? 9.357 35.191 -14.037 1.00 48.19 187 THR A C 1
ATOM 1492 O O . THR A 1 187 ? 10.143 36.125 -14.082 1.00 48.19 187 THR A O 1
ATOM 1495 N N . ALA A 1 188 ? 9.732 33.947 -14.301 1.00 49.59 188 ALA A N 1
ATOM 1496 C CA . ALA A 1 188 ? 10.930 33.621 -15.058 1.00 49.59 188 ALA A CA 1
ATOM 1497 C C . ALA A 1 188 ? 10.587 32.395 -15.896 1.00 49.59 188 ALA A C 1
ATOM 1499 O O . ALA A 1 188 ? 10.699 31.244 -15.476 1.00 49.59 188 ALA A O 1
ATOM 1500 N N . LYS A 1 189 ? 10.036 32.665 -17.080 1.00 45.97 189 LYS A N 1
ATOM 1501 C CA . LYS A 1 189 ? 9.643 31.652 -18.053 1.00 45.97 189 LYS A CA 1
ATOM 1502 C C . LYS A 1 189 ? 10.921 31.070 -18.657 1.00 45.97 189 LYS A C 1
ATOM 1504 O O . LYS A 1 189 ? 11.324 31.465 -19.745 1.00 45.97 189 LYS A O 1
ATOM 1509 N N . ALA A 1 190 ? 11.565 30.151 -17.940 1.00 54.06 190 ALA A N 1
ATOM 1510 C CA . ALA A 1 190 ? 12.588 29.306 -18.533 1.00 54.06 190 ALA A CA 1
ATOM 1511 C C . ALA A 1 190 ? 11.973 28.627 -19.772 1.00 54.06 190 ALA A C 1
ATOM 1513 O O . ALA A 1 190 ? 10.819 28.169 -19.700 1.00 54.06 190 ALA A O 1
ATOM 1514 N N . PRO A 1 191 ? 12.678 28.598 -20.917 1.00 59.69 191 PRO A N 1
ATOM 1515 C CA . PRO A 1 191 ? 12.185 27.911 -22.098 1.00 59.69 191 PRO A CA 1
ATOM 1516 C C . PRO A 1 191 ? 11.843 26.469 -21.706 1.00 59.69 191 PRO A C 1
ATOM 1518 O O . PRO A 1 191 ? 12.568 25.866 -20.907 1.00 59.69 191 PRO A O 1
ATOM 1521 N N . PRO A 1 192 ? 10.711 25.924 -22.187 1.00 53.97 192 PRO A N 1
ATOM 1522 C CA . PRO A 1 192 ? 10.305 24.578 -21.828 1.00 53.97 192 PRO A CA 1
ATOM 1523 C C . PRO A 1 192 ? 11.444 23.630 -22.194 1.00 53.97 192 PRO A C 1
ATOM 1525 O O . PRO A 1 192 ? 11.743 23.450 -23.373 1.00 53.97 192 PRO A O 1
ATOM 1528 N N . ARG A 1 193 ? 12.091 23.039 -21.179 1.00 58.53 193 ARG A N 1
ATOM 1529 C CA . ARG A 1 193 ? 13.022 21.936 -21.412 1.00 58.53 193 ARG A CA 1
ATOM 1530 C C . ARG A 1 193 ? 12.258 20.895 -22.233 1.00 58.53 193 ARG A C 1
ATOM 1532 O O . ARG A 1 193 ? 11.138 20.549 -21.834 1.00 58.53 193 ARG A O 1
ATOM 1539 N N . PRO A 1 194 ? 12.801 20.433 -23.373 1.00 58.38 194 PRO A N 1
ATOM 1540 C CA . PRO A 1 194 ? 12.150 19.397 -24.153 1.00 58.38 194 PRO A CA 1
ATOM 1541 C C . PRO A 1 194 ? 11.889 18.223 -23.216 1.00 58.38 194 PRO A C 1
ATOM 1543 O O . PRO A 1 194 ? 12.796 17.763 -22.518 1.00 58.38 194 PRO A O 1
ATOM 1546 N N . ALA A 1 195 ? 10.624 17.805 -23.128 1.00 56.19 195 ALA A N 1
ATOM 1547 C CA . ALA A 1 195 ? 10.264 16.667 -22.304 1.00 56.19 195 ALA A CA 1
ATOM 1548 C C . ALA A 1 195 ? 11.154 15.491 -22.734 1.00 56.19 195 ALA A C 1
ATOM 1550 O O . ALA A 1 195 ? 11.268 15.251 -23.941 1.00 56.19 195 ALA A O 1
ATOM 1551 N N . PRO A 1 196 ? 11.806 14.782 -21.795 1.00 55.47 196 PRO A N 1
ATOM 1552 C CA . PRO A 1 196 ? 12.606 13.627 -22.159 1.00 55.47 196 PRO A CA 1
ATOM 1553 C C . PRO A 1 196 ? 11.702 12.683 -22.947 1.00 55.47 196 PRO A C 1
ATOM 1555 O O . PRO A 1 196 ? 10.619 12.324 -22.469 1.00 55.47 196 PRO A O 1
ATOM 1558 N N . LYS A 1 197 ? 12.105 12.350 -24.182 1.00 67.44 197 LYS A N 1
ATOM 1559 C CA . LYS A 1 197 ? 11.397 11.365 -25.002 1.00 67.44 197 LYS A CA 1
ATOM 1560 C C . LYS A 1 197 ? 11.320 10.102 -24.153 1.00 67.44 197 LYS A C 1
ATOM 1562 O O . LYS A 1 197 ? 12.346 9.491 -23.865 1.00 67.44 197 LYS A O 1
ATOM 1567 N N . ARG A 1 198 ? 10.121 9.776 -23.662 1.00 62.47 198 ARG A N 1
ATOM 1568 C CA . ARG A 1 198 ? 9.910 8.540 -22.910 1.00 62.47 198 ARG A CA 1
ATOM 1569 C C . ARG A 1 198 ? 10.357 7.407 -23.817 1.00 62.47 198 ARG A C 1
ATOM 1571 O O . ARG A 1 198 ? 9.901 7.340 -24.956 1.00 62.47 198 ARG A O 1
ATOM 1578 N N . ALA A 1 199 ? 11.281 6.587 -23.326 1.00 74.56 199 ALA A N 1
ATOM 1579 C CA . ALA A 1 199 ? 11.712 5.407 -24.049 1.00 74.56 199 ALA A CA 1
ATOM 1580 C C . ALA A 1 199 ? 10.474 4.554 -24.342 1.00 74.56 199 ALA A C 1
ATOM 1582 O O . ALA A 1 199 ? 9.688 4.263 -23.437 1.00 74.56 199 ALA A O 1
ATOM 1583 N N . ASP A 1 200 ? 10.284 4.224 -25.612 1.00 86.12 200 ASP A N 1
ATOM 1584 C CA . ASP A 1 200 ? 9.234 3.319 -26.052 1.00 86.12 200 ASP A CA 1
ATOM 1585 C C . ASP A 1 200 ? 9.660 1.898 -25.663 1.00 86.12 200 ASP A C 1
ATOM 1587 O O . ASP A 1 200 ? 10.475 1.263 -26.338 1.00 86.12 200 ASP A O 1
ATOM 1591 N N . LEU A 1 201 ? 9.195 1.459 -24.490 1.00 85.44 201 LEU A N 1
ATOM 1592 C CA . LEU A 1 201 ? 9.549 0.163 -23.912 1.00 85.44 201 LEU A CA 1
ATOM 1593 C C . LEU A 1 201 ? 9.081 -0.994 -24.801 1.00 85.44 201 LEU A C 1
ATOM 1595 O O . LEU A 1 201 ? 9.771 -2.009 -24.872 1.00 85.44 201 LEU A O 1
ATOM 1599 N N . ASP A 1 202 ? 7.968 -0.818 -25.515 1.00 81.44 202 ASP A N 1
ATOM 1600 C CA . ASP A 1 202 ? 7.416 -1.834 -26.408 1.00 81.44 202 ASP A CA 1
ATOM 1601 C C . ASP A 1 202 ? 8.304 -1.989 -27.647 1.00 81.44 202 ASP A C 1
ATOM 1603 O O . ASP A 1 202 ? 8.674 -3.110 -28.004 1.00 81.44 202 ASP A O 1
ATOM 1607 N N . LYS A 1 203 ? 8.746 -0.869 -28.241 1.00 92.00 203 LYS A N 1
ATOM 1608 C CA . LYS A 1 203 ? 9.748 -0.881 -29.320 1.00 92.00 203 LYS A CA 1
ATOM 1609 C C . LYS A 1 203 ? 11.045 -1.555 -28.866 1.00 92.00 203 LYS A C 1
ATOM 1611 O O . LYS A 1 203 ? 11.593 -2.386 -29.589 1.00 92.00 203 LYS A O 1
ATOM 1616 N N . ALA A 1 204 ? 11.545 -1.209 -27.679 1.00 89.12 204 ALA A N 1
ATOM 1617 C CA . ALA A 1 204 ? 12.791 -1.769 -27.157 1.00 89.12 204 ALA A CA 1
ATOM 1618 C C . ALA A 1 204 ? 12.696 -3.289 -26.936 1.00 89.12 204 ALA A C 1
ATOM 1620 O O . ALA A 1 204 ? 13.603 -4.023 -27.333 1.00 89.12 204 ALA A O 1
ATOM 1621 N N . ALA A 1 205 ? 11.591 -3.764 -26.354 1.00 89.25 205 ALA A N 1
ATOM 1622 C CA . ALA A 1 205 ? 11.346 -5.186 -26.132 1.00 89.25 205 ALA A CA 1
ATOM 1623 C C . ALA A 1 205 ? 11.219 -5.960 -27.453 1.00 89.25 205 ALA A C 1
ATOM 1625 O O . ALA A 1 205 ? 11.819 -7.025 -27.604 1.00 89.25 205 ALA A O 1
ATOM 1626 N N . TRP A 1 206 ? 10.495 -5.406 -28.430 1.00 95.00 206 TRP A N 1
ATOM 1627 C CA . TRP A 1 206 ? 10.337 -6.034 -29.739 1.00 95.00 206 TRP A CA 1
ATOM 1628 C C . TRP A 1 206 ? 11.671 -6.142 -30.483 1.00 95.00 206 TRP A C 1
ATOM 1630 O O . TRP A 1 206 ? 12.012 -7.219 -30.967 1.00 95.00 206 TRP A O 1
ATOM 1640 N N . ILE A 1 207 ? 12.468 -5.065 -30.516 1.00 92.56 207 ILE A N 1
ATOM 1641 C CA . ILE A 1 207 ? 13.789 -5.060 -31.168 1.00 92.56 207 ILE A CA 1
ATOM 1642 C C . ILE A 1 207 ? 14.730 -6.070 -30.511 1.00 92.56 207 ILE A C 1
ATOM 1644 O O . ILE A 1 207 ? 15.442 -6.787 -31.215 1.00 92.56 207 ILE A O 1
ATOM 1648 N N . ALA A 1 208 ? 14.734 -6.147 -29.178 1.00 90.50 208 ALA A N 1
ATOM 1649 C CA . ALA A 1 208 ? 15.542 -7.124 -28.457 1.00 90.50 208 ALA A CA 1
ATOM 1650 C C . ALA A 1 208 ? 15.159 -8.563 -28.842 1.00 90.50 208 ALA A C 1
ATOM 1652 O O . ALA A 1 208 ? 16.034 -9.369 -29.151 1.00 90.50 208 ALA A O 1
ATOM 1653 N N . CYS A 1 209 ? 13.859 -8.863 -28.902 1.00 92.50 209 CYS A N 1
ATOM 1654 C CA . CYS A 1 209 ? 13.358 -10.177 -29.299 1.00 92.50 209 CYS A CA 1
ATOM 1655 C C . CYS A 1 209 ? 13.676 -10.504 -30.769 1.00 92.50 209 CYS A C 1
ATOM 1657 O O . CYS A 1 209 ? 14.157 -11.596 -31.066 1.00 92.50 209 CYS A O 1
ATOM 1659 N N . ALA A 1 210 ? 13.492 -9.547 -31.684 1.00 92.00 210 ALA A N 1
ATOM 1660 C CA . ALA A 1 210 ? 13.805 -9.722 -33.102 1.00 92.00 210 ALA A CA 1
ATOM 1661 C C . ALA A 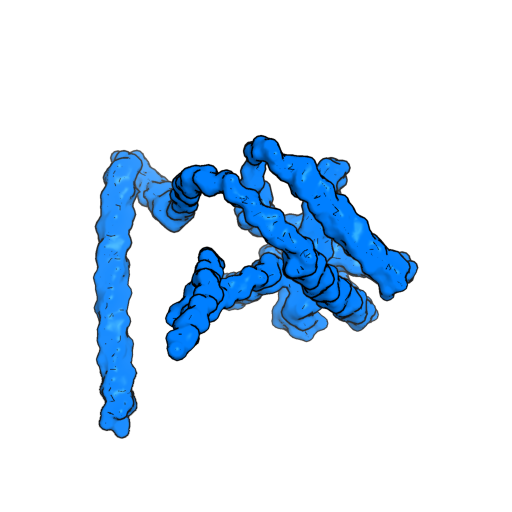1 210 ? 15.287 -10.060 -33.319 1.00 92.00 210 ALA A C 1
ATOM 1663 O O . ALA A 1 210 ? 15.601 -10.995 -34.050 1.00 92.00 210 ALA A O 1
ATOM 1664 N N . ARG A 1 211 ? 16.192 -9.357 -32.628 1.00 94.19 211 ARG A N 1
ATOM 1665 C CA . ARG A 1 211 ? 17.639 -9.618 -32.699 1.00 94.19 211 ARG A CA 1
ATOM 1666 C C . ARG A 1 211 ? 18.056 -10.912 -31.999 1.00 94.19 211 ARG A C 1
ATOM 1668 O O . ARG A 1 211 ? 19.056 -11.502 -32.382 1.00 94.19 211 ARG A O 1
ATOM 1675 N N . GLN A 1 212 ? 17.303 -11.371 -30.999 1.00 93.25 212 GLN A N 1
ATOM 1676 C CA . GLN A 1 212 ? 17.533 -12.676 -30.377 1.00 93.25 212 GLN A CA 1
ATOM 1677 C C . GLN A 1 212 ? 17.151 -13.826 -31.319 1.00 93.25 212 GLN A C 1
ATOM 1679 O O . GLN A 1 212 ? 17.878 -14.810 -31.404 1.00 93.25 212 GLN A O 1
ATOM 1684 N N . MET A 1 213 ? 16.027 -13.705 -32.033 1.00 93.75 213 MET A N 1
ATOM 1685 C CA . MET A 1 213 ? 15.586 -14.716 -33.004 1.00 93.75 213 MET A CA 1
ATOM 1686 C C . MET A 1 213 ? 16.406 -14.687 -34.296 1.00 93.75 213 MET A C 1
ATOM 1688 O O . MET A 1 213 ? 16.577 -15.716 -34.944 1.00 93.75 213 MET A O 1
ATOM 1692 N N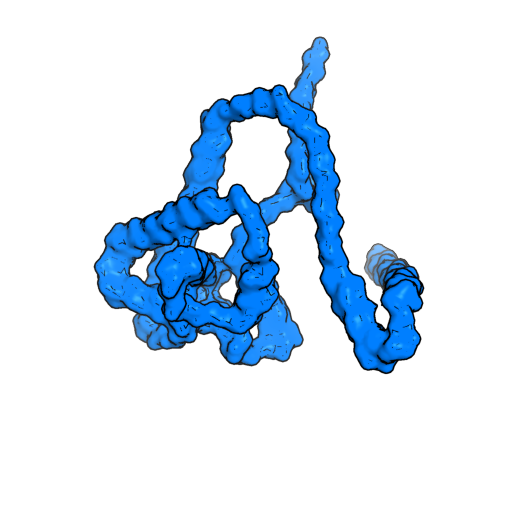 . ARG A 1 214 ? 16.906 -13.508 -34.671 1.00 95.31 214 ARG A N 1
ATOM 1693 C CA . ARG A 1 214 ? 17.728 -13.286 -35.857 1.00 95.31 214 ARG A CA 1
ATOM 1694 C C . ARG A 1 214 ? 18.960 -12.450 -35.513 1.00 95.31 214 ARG A C 1
ATOM 1696 O O . ARG A 1 214 ? 18.928 -11.230 -35.658 1.00 95.31 214 ARG A O 1
ATOM 1703 N N . PRO A 1 215 ? 20.049 -13.081 -35.047 1.00 94.75 215 PRO A N 1
ATOM 1704 C CA . PRO A 1 215 ? 21.271 -12.370 -34.663 1.00 94.75 215 PRO A CA 1
ATOM 1705 C C . PRO A 1 215 ? 21.960 -11.648 -35.828 1.00 94.75 215 PRO A C 1
ATOM 1707 O O . PRO A 1 215 ? 22.763 -10.746 -35.600 1.00 94.75 215 PRO A O 1
ATOM 1710 N N . ASP A 1 216 ? 21.642 -12.041 -37.063 1.00 96.12 216 ASP A N 1
ATOM 1711 C CA . ASP A 1 216 ? 22.178 -11.503 -38.311 1.00 96.12 216 ASP A CA 1
ATOM 1712 C C . ASP A 1 216 ? 21.630 -10.114 -38.672 1.00 96.12 216 ASP A C 1
ATOM 1714 O O . ASP A 1 216 ? 22.244 -9.410 -39.473 1.00 96.12 216 ASP A O 1
ATOM 1718 N N . ILE A 1 217 ? 20.497 -9.693 -38.091 1.00 95.12 217 ILE A N 1
ATOM 1719 C CA . ILE A 1 217 ? 19.904 -8.393 -38.423 1.00 95.12 217 ILE A CA 1
ATOM 1720 C C . ILE A 1 217 ? 20.557 -7.255 -37.641 1.00 95.12 217 ILE A C 1
ATOM 1722 O O . ILE A 1 217 ? 20.741 -7.306 -36.417 1.00 95.12 217 ILE A O 1
ATOM 1726 N N . SER A 1 218 ? 20.848 -6.170 -38.353 1.00 97.19 218 SER A N 1
ATOM 1727 C CA . SER A 1 218 ? 21.327 -4.936 -37.739 1.00 97.19 218 SER A CA 1
ATOM 1728 C C . SER A 1 218 ? 20.224 -4.258 -36.917 1.00 97.19 218 SER A C 1
ATOM 1730 O O . SER A 1 218 ? 19.027 -4.517 -37.081 1.00 97.19 218 SER A O 1
ATOM 1732 N N . LEU A 1 219 ? 20.617 -3.344 -36.022 1.00 93.75 219 LEU A N 1
ATOM 1733 C CA . LEU A 1 219 ? 19.656 -2.534 -35.269 1.00 93.75 219 LEU A CA 1
ATOM 1734 C C . LEU A 1 219 ? 18.737 -1.740 -36.210 1.00 93.75 219 LEU A C 1
ATOM 1736 O O . LEU A 1 219 ? 17.536 -1.677 -35.973 1.00 93.75 219 LEU A O 1
ATOM 1740 N N . GLU A 1 220 ? 19.281 -1.187 -37.295 1.00 94.75 220 GLU A N 1
ATOM 1741 C CA . GLU A 1 220 ? 18.513 -0.419 -38.280 1.00 94.75 220 GLU A CA 1
ATOM 1742 C C . GLU A 1 220 ? 17.477 -1.283 -39.006 1.00 94.75 220 GLU A C 1
ATOM 1744 O O . GLU A 1 220 ? 16.333 -0.861 -39.178 1.00 94.75 220 GLU A O 1
ATOM 1749 N N . GLN A 1 221 ? 17.842 -2.517 -39.368 1.00 94.69 221 GLN A N 1
ATOM 1750 C CA . GLN A 1 221 ? 16.918 -3.478 -39.973 1.00 94.69 221 GLN A CA 1
ATOM 1751 C C . GLN A 1 221 ? 15.802 -3.874 -38.999 1.00 94.69 221 GLN A C 1
ATOM 1753 O O . GLN A 1 221 ? 14.636 -3.931 -39.391 1.00 94.69 221 GLN A O 1
ATOM 1758 N N . ALA A 1 222 ? 16.127 -4.079 -37.719 1.00 94.00 222 ALA A N 1
ATOM 1759 C CA . ALA A 1 222 ? 15.126 -4.332 -36.685 1.00 94.00 222 ALA A CA 1
ATOM 1760 C C . ALA A 1 222 ? 14.198 -3.117 -36.473 1.00 94.00 222 ALA A C 1
ATOM 1762 O O . ALA A 1 222 ? 12.989 -3.274 -36.320 1.00 94.00 222 ALA A O 1
ATOM 1763 N N . GLU A 1 223 ? 14.724 -1.890 -36.512 1.00 92.88 223 GLU A N 1
ATOM 1764 C CA . GLU A 1 223 ? 13.903 -0.680 -36.416 1.00 92.88 223 GLU A CA 1
ATOM 1765 C C . GLU A 1 223 ? 12.987 -0.461 -37.624 1.00 92.88 223 GLU A C 1
ATOM 1767 O O . GLU A 1 223 ? 11.872 0.039 -37.453 1.00 92.88 223 GLU A O 1
ATOM 1772 N N . ALA A 1 224 ? 13.447 -0.799 -38.830 1.00 93.38 224 ALA A N 1
ATOM 1773 C CA . ALA A 1 224 ? 12.633 -0.757 -40.041 1.00 93.38 224 ALA A CA 1
ATOM 1774 C C . ALA A 1 224 ? 11.502 -1.793 -39.970 1.00 93.38 224 ALA A C 1
ATOM 1776 O O . ALA A 1 224 ? 10.339 -1.445 -40.155 1.00 93.38 224 ALA A O 1
ATOM 1777 N N . ALA A 1 225 ? 11.816 -3.029 -39.573 1.00 93.56 225 ALA A N 1
ATOM 1778 C CA . ALA A 1 225 ? 10.823 -4.088 -39.412 1.00 93.56 225 ALA A CA 1
ATOM 1779 C C . ALA A 1 225 ? 9.772 -3.764 -38.332 1.00 93.56 225 ALA A C 1
ATOM 1781 O O . ALA A 1 225 ? 8.596 -4.091 -38.490 1.00 93.56 225 ALA A O 1
ATOM 1782 N N . TRP A 1 226 ? 10.163 -3.073 -37.255 1.00 92.12 226 TRP A N 1
ATOM 1783 C CA . TRP A 1 226 ? 9.220 -2.574 -36.250 1.00 92.12 226 TRP A CA 1
ATOM 1784 C C . TRP A 1 226 ? 8.227 -1.556 -36.828 1.00 92.12 226 TRP A C 1
ATOM 1786 O O . TRP A 1 226 ? 7.042 -1.601 -36.495 1.00 92.12 226 TRP A O 1
ATOM 1796 N N . ARG A 1 227 ? 8.687 -0.642 -37.695 1.00 92.06 227 ARG A N 1
ATOM 1797 C CA . ARG A 1 227 ? 7.808 0.334 -38.363 1.00 92.06 227 ARG A CA 1
ATOM 1798 C C . ARG A 1 227 ? 6.797 -0.371 -39.266 1.00 92.06 227 ARG A C 1
ATOM 1800 O O . ARG A 1 227 ? 5.602 -0.147 -39.103 1.00 92.06 227 ARG A O 1
ATOM 1807 N N . ASP A 1 228 ? 7.258 -1.305 -40.094 1.00 92.12 228 ASP A N 1
ATOM 1808 C CA . ASP A 1 228 ? 6.384 -2.105 -40.963 1.00 92.12 228 ASP A CA 1
ATOM 1809 C C . ASP A 1 228 ? 5.351 -2.911 -40.161 1.00 92.12 228 ASP A C 1
ATOM 1811 O O . ASP A 1 228 ? 4.183 -3.020 -40.545 1.00 92.12 228 ASP A O 1
ATOM 1815 N N . TYR A 1 229 ? 5.763 -3.471 -39.019 1.00 90.56 229 TYR A N 1
ATOM 1816 C CA . TYR A 1 229 ? 4.863 -4.166 -38.102 1.00 90.56 229 TYR A CA 1
ATOM 1817 C C . TYR A 1 229 ? 3.770 -3.238 -37.557 1.00 90.56 229 TYR A C 1
ATOM 1819 O O . TYR A 1 229 ? 2.596 -3.620 -37.544 1.00 90.56 229 TYR A O 1
ATOM 1827 N N . LEU A 1 230 ? 4.125 -2.021 -37.130 1.00 89.00 230 LEU A N 1
ATOM 1828 C CA . LEU A 1 230 ? 3.149 -1.042 -36.650 1.00 89.00 230 LEU A CA 1
ATOM 1829 C C . LEU A 1 230 ? 2.164 -0.632 -37.745 1.00 89.00 230 LEU A C 1
ATOM 1831 O O . LEU A 1 230 ? 0.968 -0.561 -37.462 1.00 89.00 230 LEU A O 1
ATOM 1835 N N . ASP A 1 231 ? 2.629 -0.432 -38.976 1.00 86.38 231 ASP A N 1
ATOM 1836 C CA . ASP A 1 231 ? 1.770 -0.054 -40.101 1.00 86.38 231 ASP A CA 1
ATOM 1837 C C . ASP A 1 231 ? 0.766 -1.165 -40.443 1.00 86.38 231 ASP A C 1
ATOM 1839 O O . ASP A 1 231 ? -0.433 -0.908 -40.596 1.00 86.38 231 ASP A O 1
ATOM 1843 N N . ARG A 1 232 ? 1.215 -2.428 -40.460 1.00 87.44 232 ARG A N 1
ATOM 1844 C CA . ARG A 1 232 ? 0.328 -3.590 -40.650 1.00 87.44 232 ARG A CA 1
ATOM 1845 C C . ARG A 1 232 ? -0.683 -3.724 -39.518 1.00 87.44 232 ARG A C 1
ATOM 1847 O O . ARG A 1 232 ? -1.874 -3.900 -39.766 1.00 87.44 232 ARG A O 1
ATOM 1854 N N . ARG A 1 233 ? -0.230 -3.584 -38.272 1.00 86.25 233 ARG A N 1
ATOM 1855 C CA . ARG A 1 233 ? -1.095 -3.672 -37.092 1.00 86.25 233 ARG A CA 1
ATOM 1856 C C . ARG A 1 233 ? -2.128 -2.545 -37.069 1.00 86.25 233 ARG A C 1
ATOM 1858 O O . ARG A 1 233 ? -3.291 -2.786 -36.755 1.00 86.25 233 ARG A O 1
ATOM 1865 N N . ALA A 1 234 ? -1.733 -1.324 -37.427 1.00 82.06 234 ALA A N 1
ATOM 1866 C CA . ALA A 1 234 ? -2.638 -0.184 -37.545 1.00 82.06 234 ALA A CA 1
ATOM 1867 C C . ALA A 1 234 ? -3.705 -0.423 -38.625 1.00 82.06 234 ALA A C 1
ATOM 1869 O O . ALA A 1 234 ? -4.886 -0.146 -38.399 1.00 82.06 234 ALA A O 1
ATOM 1870 N N . PHE A 1 235 ? -3.313 -0.998 -39.765 1.00 82.12 235 PHE A N 1
ATOM 1871 C CA . PHE A 1 235 ? -4.240 -1.384 -40.826 1.00 82.12 235 PHE A CA 1
ATOM 1872 C C . PHE A 1 235 ? -5.250 -2.450 -40.367 1.00 82.12 235 PHE A C 1
ATOM 1874 O O . PHE A 1 235 ? -6.455 -2.303 -40.594 1.00 82.12 235 PHE A O 1
ATOM 1881 N N . GLU A 1 236 ? -4.794 -3.496 -39.675 1.00 83.88 236 GLU A N 1
ATOM 1882 C CA . GLU A 1 236 ? -5.667 -4.546 -39.136 1.00 83.88 236 GLU A CA 1
ATOM 1883 C C . GLU A 1 236 ? -6.652 -4.008 -38.095 1.00 83.88 236 GLU A C 1
ATOM 1885 O O . GLU A 1 236 ? -7.848 -4.310 -38.166 1.00 83.88 236 GLU A O 1
ATOM 1890 N N . PHE A 1 237 ? -6.189 -3.149 -37.182 1.00 79.12 237 PHE A N 1
ATOM 1891 C CA . PHE A 1 237 ? -7.065 -2.476 -36.223 1.00 79.12 237 PHE A CA 1
ATOM 1892 C C . PHE A 1 237 ? -8.125 -1.625 -36.922 1.00 79.12 237 PHE A C 1
ATOM 1894 O O . PHE A 1 237 ? -9.303 -1.727 -36.584 1.00 79.12 237 PHE A O 1
ATOM 1901 N N . ALA A 1 238 ? -7.746 -0.838 -37.932 1.00 78.00 238 ALA A N 1
ATOM 1902 C CA . ALA A 1 238 ? -8.694 -0.028 -38.693 1.00 78.00 238 ALA A CA 1
ATOM 1903 C C . ALA A 1 238 ? -9.740 -0.888 -39.427 1.00 78.00 238 ALA A C 1
ATOM 1905 O O . ALA A 1 238 ? -10.914 -0.516 -39.512 1.00 78.00 238 ALA A O 1
ATOM 1906 N N . LYS A 1 239 ? -9.348 -2.060 -39.942 1.00 85.25 239 LYS A N 1
ATOM 1907 C CA . LYS A 1 239 ? -10.268 -3.018 -40.573 1.00 85.25 239 LYS A CA 1
ATOM 1908 C C . LYS A 1 239 ? -11.242 -3.620 -39.555 1.00 85.25 239 LYS A C 1
ATOM 1910 O O . LYS A 1 239 ? -12.441 -3.691 -39.834 1.00 85.25 239 LYS A O 1
ATOM 1915 N N . ALA A 1 240 ? -10.746 -4.019 -38.383 1.00 83.44 240 ALA A N 1
ATOM 1916 C CA . ALA A 1 240 ? -11.560 -4.570 -37.303 1.00 83.44 240 ALA A CA 1
ATOM 1917 C C . ALA A 1 240 ? -12.573 -3.545 -36.768 1.00 83.44 240 ALA A C 1
ATOM 1919 O O . ALA A 1 240 ? -13.751 -3.875 -36.609 1.00 83.44 240 ALA A O 1
ATOM 1920 N N . ASP A 1 241 ? -12.141 -2.297 -36.575 1.00 83.75 241 ASP A N 1
ATOM 1921 C CA . ASP A 1 241 ? -12.979 -1.199 -36.085 1.00 83.75 241 ASP A CA 1
ATOM 1922 C C . ASP A 1 241 ? -14.101 -0.853 -37.077 1.00 83.75 241 ASP A C 1
ATOM 1924 O O . ASP A 1 241 ? -15.276 -0.786 -36.712 1.00 83.75 241 ASP A O 1
ATOM 1928 N N . ARG A 1 242 ? -13.789 -0.786 -38.381 1.00 83.81 242 ARG A N 1
ATOM 1929 C CA . ARG A 1 242 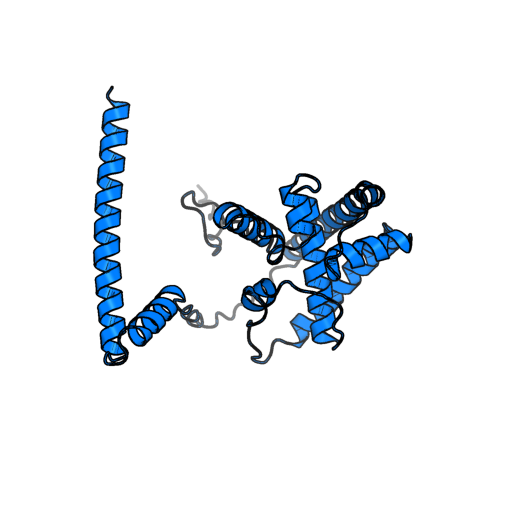? -14.808 -0.634 -39.440 1.00 83.81 242 ARG A CA 1
ATOM 1930 C C . ARG A 1 242 ? -15.824 -1.777 -39.445 1.00 83.81 242 ARG A C 1
ATOM 1932 O O . ARG A 1 242 ? -17.010 -1.537 -39.669 1.00 83.81 242 ARG A O 1
ATOM 1939 N N . GLY A 1 243 ? -15.380 -3.012 -39.209 1.00 86.69 243 GLY A N 1
ATOM 1940 C CA . GLY A 1 243 ? -16.264 -4.173 -39.095 1.00 86.69 243 GLY A CA 1
ATOM 1941 C C . GLY A 1 243 ? -17.188 -4.091 -37.877 1.00 86.69 243 GLY A C 1
ATOM 1942 O O . GLY A 1 243 ? -18.384 -4.354 -37.993 1.00 86.69 243 GLY A O 1
ATOM 1943 N N . ALA A 1 244 ? -16.658 -3.676 -36.723 1.00 83.75 244 ALA A N 1
ATOM 1944 C CA . ALA A 1 244 ? -17.442 -3.462 -35.508 1.00 83.75 244 ALA A CA 1
ATOM 1945 C C . ALA A 1 244 ? -18.481 -2.345 -35.687 1.00 83.75 244 ALA A C 1
ATOM 1947 O O . ALA A 1 244 ? -19.646 -2.531 -35.336 1.00 83.75 244 ALA A O 1
ATOM 1948 N N . PHE A 1 245 ? -18.089 -1.234 -36.314 1.00 84.88 245 PHE A N 1
ATOM 1949 C CA . PHE A 1 245 ? -18.990 -0.130 -36.629 1.00 84.88 245 PHE A CA 1
ATOM 1950 C C . PHE A 1 245 ? -20.134 -0.554 -37.563 1.00 84.88 245 PHE A C 1
ATOM 1952 O O . PHE A 1 245 ? -21.284 -0.180 -37.333 1.00 84.88 245 PHE A O 1
ATOM 1959 N N . ARG A 1 246 ? -19.854 -1.368 -38.594 1.00 86.31 246 ARG A N 1
ATOM 1960 C CA . ARG A 1 246 ? -20.899 -1.916 -39.480 1.00 86.31 246 ARG A CA 1
ATOM 1961 C C . ARG A 1 246 ? -21.904 -2.777 -38.716 1.00 86.31 246 ARG A C 1
ATOM 1963 O O . ARG A 1 246 ? -23.099 -2.530 -38.841 1.00 86.31 246 ARG A O 1
ATOM 1970 N N . ARG A 1 247 ? -21.429 -3.702 -37.874 1.00 90.62 247 ARG A N 1
ATOM 1971 C CA . ARG A 1 247 ? -22.298 -4.561 -37.049 1.00 90.62 247 ARG A CA 1
ATOM 1972 C C . ARG A 1 247 ? -23.171 -3.762 -36.083 1.00 90.62 247 ARG A C 1
ATOM 1974 O O . ARG A 1 247 ? -24.352 -4.054 -35.941 1.00 90.62 247 ARG A O 1
ATOM 1981 N N . ASP A 1 248 ? -22.619 -2.734 -35.435 1.00 87.56 248 ASP A N 1
ATOM 1982 C CA . ASP A 1 248 ? -23.408 -1.870 -34.544 1.00 87.56 248 ASP A CA 1
ATOM 1983 C C . ASP A 1 248 ? -24.459 -1.058 -35.319 1.00 87.56 248 ASP A C 1
ATOM 1985 O O . ASP A 1 248 ? -25.580 -0.876 -34.845 1.00 87.56 248 ASP A O 1
ATOM 1989 N N . LYS A 1 249 ? -24.131 -0.618 -36.541 1.00 88.44 249 LYS A N 1
ATOM 1990 C CA . LYS A 1 249 ? -25.074 0.077 -37.425 1.00 88.44 249 LYS A CA 1
ATOM 1991 C C . LYS A 1 249 ? -26.205 -0.835 -37.911 1.00 88.44 249 LYS A C 1
ATOM 1993 O O . LYS A 1 249 ? -27.339 -0.374 -37.988 1.00 88.44 249 LYS A O 1
ATOM 1998 N N . GLU A 1 250 ? -25.913 -2.093 -38.234 1.00 89.69 250 GLU A N 1
ATOM 1999 C CA . GLU A 1 250 ? -26.914 -3.106 -38.601 1.00 89.69 250 GLU A CA 1
ATOM 2000 C C . GLU A 1 250 ? -27.831 -3.429 -37.417 1.00 89.69 250 GLU A C 1
ATOM 2002 O O . GLU A 1 250 ? -29.048 -3.374 -37.561 1.00 89.69 250 GLU A O 1
ATOM 2007 N N . ARG A 1 251 ? -27.264 -3.630 -36.218 1.00 84.56 251 ARG A N 1
ATOM 2008 C CA . ARG A 1 251 ? -28.032 -3.874 -34.986 1.00 84.56 251 ARG A CA 1
ATOM 2009 C C . ARG A 1 251 ? -28.980 -2.729 -34.622 1.00 84.56 251 ARG A C 1
ATOM 2011 O O . ARG A 1 251 ? -30.014 -2.974 -34.031 1.00 84.56 251 ARG A O 1
ATOM 2018 N N . LYS A 1 252 ? -28.623 -1.481 -34.938 1.00 84.38 252 LYS A N 1
ATOM 2019 C CA . LYS A 1 252 ? -29.471 -0.300 -34.685 1.00 84.38 252 LYS A CA 1
ATOM 2020 C C . LYS A 1 252 ? -30.586 -0.099 -35.718 1.00 84.38 252 LYS A C 1
ATOM 2022 O O . LYS A 1 252 ? -31.405 0.794 -35.533 1.00 84.38 252 LYS A O 1
ATOM 2027 N N . ARG A 1 253 ? -30.553 -0.829 -36.836 1.00 81.62 253 ARG A N 1
ATOM 2028 C CA . ARG A 1 253 ? -31.555 -0.752 -37.911 1.00 81.62 253 ARG A CA 1
ATOM 2029 C C . ARG A 1 253 ? -32.580 -1.887 -37.860 1.00 81.62 253 ARG A C 1
ATOM 2031 O O . ARG A 1 253 ? -33.635 -1.721 -38.462 1.00 81.62 253 ARG A O 1
ATOM 2038 N N . ALA A 1 254 ? -32.234 -3.002 -37.220 1.00 75.06 254 ALA A N 1
ATOM 2039 C CA . ALA A 1 254 ? -33.147 -4.089 -36.873 1.00 75.06 254 ALA A CA 1
ATOM 2040 C C . ALA A 1 254 ? -33.930 -3.738 -35.602 1.00 75.06 254 ALA A C 1
ATOM 2042 O O . ALA A 1 254 ? -35.103 -4.154 -35.522 1.00 75.06 254 ALA A O 1
#

Radius of gyration: 24.33 Å; chains: 1; bounding box: 55×62×62 Å